Protein AF-A0A957Z566-F1 (afdb_monomer_lite)

Radius of gyration: 28.31 Å; chains: 1; bounding box: 64×61×70 Å

Structure (mmCIF, N/CA/C/O backbone):
data_AF-A0A957Z566-F1
#
_entry.id   AF-A0A957Z566-F1
#
loop_
_atom_site.group_PDB
_atom_site.id
_atom_site.type_symbol
_atom_site.label_atom_id
_atom_site.label_alt_id
_atom_site.label_comp_id
_atom_site.label_asym_id
_atom_site.label_entity_id
_atom_site.label_seq_id
_atom_site.pdbx_PDB_ins_code
_atom_site.Cartn_x
_atom_site.Cartn_y
_atom_site.Cartn_z
_atom_site.occupancy
_atom_site.B_iso_or_equiv
_atom_site.auth_seq_id
_atom_site.auth_comp_id
_atom_site.auth_asym_id
_atom_site.auth_atom_id
_atom_site.pdbx_PDB_model_num
ATOM 1 N N . LEU A 1 1 ? -6.609 16.750 16.896 1.00 69.56 1 LEU A N 1
ATOM 2 C CA . LEU A 1 1 ? -6.377 17.478 15.626 1.00 69.56 1 LEU A CA 1
ATOM 3 C C . LEU A 1 1 ? -5.341 18.598 15.780 1.00 69.56 1 LEU A C 1
ATOM 5 O O . LEU A 1 1 ? -4.351 18.550 15.069 1.00 69.56 1 LEU A O 1
ATOM 9 N N . ARG A 1 2 ? -5.501 19.526 16.743 1.00 73.94 2 ARG A N 1
ATOM 10 C CA . ARG A 1 2 ? -4.533 20.606 17.059 1.00 73.94 2 ARG A CA 1
ATOM 11 C C . ARG A 1 2 ? -3.075 20.128 17.141 1.00 73.94 2 ARG A C 1
ATOM 13 O O . ARG A 1 2 ? -2.265 20.519 16.316 1.00 73.94 2 ARG A O 1
ATOM 20 N N . ALA A 1 3 ? -2.801 19.163 18.021 1.00 75.12 3 ALA A N 1
ATOM 21 C CA . ALA A 1 3 ? -1.458 18.606 18.221 1.00 75.12 3 ALA A CA 1
ATOM 22 C C . ALA A 1 3 ? -0.827 17.985 16.958 1.00 75.12 3 ALA A C 1
ATOM 24 O O . ALA A 1 3 ? 0.389 18.000 16.803 1.00 75.12 3 ALA A O 1
ATOM 25 N N . ILE A 1 4 ? -1.644 17.452 16.041 1.00 80.69 4 ILE A N 1
ATOM 26 C CA . ILE A 1 4 ? -1.151 16.869 14.785 1.00 80.69 4 ILE A CA 1
ATOM 27 C C . ILE A 1 4 ? -0.684 17.991 13.856 1.00 80.69 4 ILE A C 1
ATOM 29 O O . ILE A 1 4 ? 0.434 17.939 13.355 1.00 80.69 4 ILE A O 1
ATOM 33 N N . ILE A 1 5 ? -1.505 19.029 13.677 1.00 83.50 5 ILE A N 1
ATOM 34 C CA . ILE A 1 5 ? -1.156 20.196 12.853 1.00 83.50 5 ILE A CA 1
ATOM 35 C C . ILE A 1 5 ? 0.090 20.889 13.419 1.00 83.50 5 ILE A C 1
ATOM 37 O O . ILE A 1 5 ? 1.006 21.197 12.664 1.00 83.50 5 ILE A O 1
ATOM 41 N N . ASP A 1 6 ? 0.178 21.035 14.744 1.00 82.31 6 ASP A N 1
ATOM 42 C CA . ASP A 1 6 ? 1.337 21.641 15.407 1.00 82.31 6 ASP A CA 1
ATOM 43 C C . ASP A 1 6 ? 2.624 20.832 15.166 1.00 82.31 6 ASP A C 1
ATOM 45 O O . ASP A 1 6 ? 3.660 21.403 14.825 1.00 82.31 6 ASP A O 1
ATOM 49 N N . SER A 1 7 ? 2.564 19.498 15.264 1.00 79.00 7 SER A N 1
ATOM 50 C CA . SER A 1 7 ? 3.726 18.638 14.987 1.00 79.00 7 SER A CA 1
ATOM 51 C C . SER A 1 7 ? 4.210 18.737 13.534 1.00 79.00 7 SER A C 1
ATOM 53 O O . SER A 1 7 ? 5.415 18.719 13.275 1.00 79.00 7 SER A O 1
ATOM 55 N N . LEU A 1 8 ? 3.286 18.910 12.585 1.00 86.19 8 LEU A N 1
ATOM 56 C CA . LEU A 1 8 ? 3.610 19.067 11.170 1.00 86.19 8 LEU A CA 1
ATOM 57 C C . LEU A 1 8 ? 4.159 20.467 10.855 1.00 86.19 8 LEU A C 1
ATOM 59 O O . LEU A 1 8 ? 5.087 20.587 10.059 1.00 86.19 8 LEU A O 1
ATOM 63 N N . ASP A 1 9 ? 3.641 21.516 11.500 1.00 86.62 9 ASP A N 1
ATOM 64 C CA . ASP A 1 9 ? 4.186 22.877 11.403 1.00 86.62 9 ASP A CA 1
ATOM 65 C C . ASP A 1 9 ? 5.630 22.934 11.928 1.00 86.62 9 ASP A C 1
ATOM 67 O O . ASP A 1 9 ? 6.483 23.590 11.325 1.00 86.62 9 ASP A O 1
ATOM 71 N N . ILE A 1 10 ? 5.928 22.224 13.023 1.00 86.88 10 ILE A N 1
ATOM 72 C CA . ILE A 1 10 ? 7.292 22.093 13.555 1.00 86.88 10 ILE A CA 1
ATOM 73 C C . ILE A 1 10 ? 8.193 21.412 12.522 1.00 86.88 10 ILE A C 1
ATOM 75 O O . ILE A 1 10 ? 9.223 21.974 12.152 1.00 86.88 10 ILE A O 1
ATOM 79 N N . ALA A 1 11 ? 7.780 20.261 11.983 1.00 83.94 11 ALA A N 1
ATOM 80 C CA . ALA A 1 11 ? 8.544 19.548 10.959 1.00 83.94 11 ALA A CA 1
ATOM 81 C C . ALA A 1 11 ? 8.806 20.412 9.709 1.00 83.94 11 ALA A C 1
ATOM 83 O O . ALA A 1 11 ? 9.924 20.436 9.192 1.00 83.94 11 ALA A O 1
ATOM 84 N N . ALA A 1 12 ? 7.815 21.189 9.260 1.00 86.25 12 ALA A N 1
ATOM 85 C CA . ALA A 1 12 ? 7.965 22.109 8.134 1.00 86.25 12 ALA A CA 1
ATOM 86 C C . ALA A 1 12 ? 8.970 23.239 8.420 1.00 86.25 12 ALA A C 1
ATOM 88 O O . ALA A 1 12 ? 9.681 23.675 7.516 1.00 86.25 12 ALA A O 1
ATOM 89 N N . ARG A 1 13 ? 9.094 23.695 9.674 1.00 85.50 13 ARG A N 1
ATOM 90 C CA . ARG A 1 13 ? 10.087 24.712 10.069 1.00 85.50 13 ARG A CA 1
ATOM 91 C C . ARG A 1 13 ? 11.527 24.193 10.091 1.00 85.50 13 ARG A C 1
ATOM 93 O O . ARG A 1 13 ? 12.442 25.015 10.039 1.00 85.50 13 ARG A O 1
ATOM 100 N N . HIS A 1 14 ? 11.728 22.877 10.118 1.00 87.06 14 HIS A N 1
ATOM 101 C CA . HIS A 1 14 ? 13.043 22.257 9.929 1.00 87.06 14 HIS A CA 1
ATOM 102 C C . HIS A 1 14 ? 13.439 22.125 8.450 1.00 87.06 14 HIS A C 1
ATOM 104 O O . HIS A 1 14 ? 14.591 21.814 8.157 1.00 87.06 14 HIS A O 1
ATOM 110 N N . GLN A 1 15 ? 12.522 22.388 7.512 1.00 84.12 15 GLN A N 1
ATOM 111 C CA . GLN A 1 15 ? 12.845 22.446 6.088 1.00 84.12 15 GLN A CA 1
ATOM 112 C C . GLN A 1 15 ? 13.446 23.812 5.708 1.00 84.12 15 GLN A C 1
ATOM 114 O O . GLN A 1 15 ? 13.155 24.825 6.369 1.00 84.12 15 GLN A O 1
ATOM 119 N N . PRO A 1 16 ? 14.258 23.869 4.633 1.00 81.44 16 PRO A N 1
ATOM 120 C CA . PRO A 1 16 ? 14.778 25.122 4.097 1.00 81.44 16 PRO A CA 1
ATOM 121 C C . PRO A 1 16 ? 13.664 26.147 3.852 1.00 81.44 16 PRO A C 1
ATOM 123 O O . PRO A 1 16 ? 12.545 25.794 3.472 1.00 81.44 16 PRO A O 1
ATOM 126 N N . SER A 1 17 ? 13.964 27.428 4.078 1.00 82.00 17 SER A N 1
ATOM 127 C CA . SER A 1 17 ? 13.041 28.510 3.735 1.00 82.00 17 SER A CA 1
ATOM 128 C C . SER A 1 17 ? 12.769 28.528 2.230 1.00 82.00 17 SER A C 1
ATOM 130 O O . SER A 1 17 ? 13.660 28.291 1.414 1.00 82.00 17 SER A O 1
ATOM 132 N N . GLY A 1 18 ? 11.518 28.793 1.856 1.00 84.12 18 GLY A N 1
ATOM 133 C CA . GLY A 1 18 ? 11.096 28.804 0.461 1.00 84.12 18 GLY A CA 1
ATOM 134 C C . GLY A 1 18 ? 9.590 28.640 0.298 1.00 84.12 18 GLY A C 1
ATOM 135 O O . GLY A 1 18 ? 8.866 28.352 1.252 1.00 84.12 18 GLY A O 1
ATOM 136 N N . CYS A 1 19 ? 9.131 28.766 -0.949 1.00 83.31 19 CYS A N 1
ATOM 137 C CA . CYS A 1 19 ? 7.711 28.787 -1.307 1.00 83.31 19 CYS A CA 1
ATOM 138 C C . CYS A 1 19 ? 6.920 27.573 -0.800 1.00 83.31 19 CYS A C 1
ATOM 140 O O . CYS A 1 19 ? 5.741 27.700 -0.482 1.00 83.31 19 CYS A O 1
ATOM 142 N N . TRP A 1 20 ? 7.566 26.411 -0.686 1.00 86.31 20 TRP A N 1
ATOM 143 C CA . TRP A 1 20 ? 6.949 25.213 -0.129 1.00 86.31 20 TRP A CA 1
ATOM 144 C C . TRP A 1 20 ? 6.664 25.355 1.371 1.00 86.31 20 TRP A C 1
ATOM 146 O O . TRP A 1 20 ? 5.536 25.124 1.800 1.00 86.31 20 TRP A O 1
ATOM 156 N N . ARG A 1 21 ? 7.657 25.783 2.164 1.00 87.62 21 ARG A N 1
ATOM 157 C CA . ARG A 1 21 ? 7.518 25.956 3.618 1.00 87.62 21 ARG A CA 1
ATOM 158 C C . ARG A 1 21 ? 6.507 27.053 3.936 1.00 87.62 21 ARG A C 1
ATOM 160 O O . ARG A 1 21 ? 5.658 26.870 4.804 1.00 87.62 21 ARG A O 1
ATOM 167 N N . ASP A 1 22 ? 6.573 28.161 3.208 1.00 82.69 22 ASP A N 1
ATOM 168 C CA . ASP A 1 22 ? 5.669 29.294 3.408 1.00 82.69 22 ASP A CA 1
ATOM 169 C C . ASP A 1 22 ? 4.234 28.940 2.987 1.00 82.69 22 ASP A C 1
ATOM 171 O O . ASP A 1 22 ? 3.281 29.245 3.703 1.00 82.69 22 ASP A O 1
ATOM 175 N N . GLY A 1 23 ? 4.076 28.217 1.871 1.00 84.25 23 GLY A N 1
ATOM 176 C CA . GLY A 1 23 ? 2.784 27.713 1.407 1.00 84.25 23 GLY A CA 1
ATOM 177 C C . GLY A 1 23 ? 2.167 26.681 2.353 1.00 84.25 23 GLY A C 1
ATOM 178 O O . GLY A 1 23 ? 0.969 26.742 2.624 1.00 84.25 23 GLY A O 1
ATOM 179 N N . TRP A 1 24 ? 2.981 25.777 2.909 1.00 88.50 24 TRP A N 1
ATOM 180 C CA . TRP A 1 24 ? 2.547 24.812 3.921 1.00 88.50 24 TRP A CA 1
ATOM 181 C C . TRP A 1 24 ? 2.024 25.514 5.178 1.00 88.50 24 TRP A C 1
ATOM 183 O O . TRP A 1 24 ? 0.896 25.260 5.592 1.00 88.50 24 TRP A O 1
ATOM 193 N N . LEU A 1 25 ? 2.804 26.444 5.742 1.00 89.38 25 LEU A N 1
ATOM 194 C CA . LEU A 1 25 ? 2.423 27.183 6.952 1.00 89.38 25 LEU A CA 1
ATOM 195 C C . LEU A 1 25 ? 1.184 28.067 6.732 1.00 89.38 25 LEU A C 1
ATOM 197 O O . LEU A 1 25 ? 0.361 28.220 7.634 1.00 89.38 25 LEU A O 1
ATOM 201 N N . ALA A 1 26 ? 1.012 28.633 5.534 1.00 86.75 26 ALA A N 1
ATOM 202 C CA . ALA A 1 26 ? -0.195 29.377 5.181 1.00 86.75 26 ALA A CA 1
ATOM 203 C C . ALA A 1 26 ? -1.429 28.461 5.093 1.00 86.75 26 ALA A C 1
ATOM 205 O O . ALA A 1 26 ? -2.500 28.810 5.597 1.00 86.75 26 ALA A O 1
ATOM 206 N N . ALA A 1 27 ? -1.279 27.276 4.497 1.00 85.25 27 ALA A N 1
ATOM 207 C CA . ALA A 1 27 ? -2.356 26.300 4.373 1.00 85.25 27 ALA A CA 1
ATOM 208 C C . ALA A 1 27 ? -2.790 25.746 5.738 1.00 85.25 27 ALA A C 1
ATOM 210 O O . ALA A 1 27 ? -3.987 25.686 6.022 1.00 85.25 27 ALA A O 1
ATOM 211 N N . THR A 1 28 ? -1.847 25.390 6.614 1.00 86.88 28 THR A N 1
ATOM 212 C CA . THR A 1 28 ? -2.172 24.894 7.960 1.00 86.88 28 THR A CA 1
ATOM 213 C C . THR A 1 28 ? -2.802 25.976 8.830 1.00 86.88 28 THR A C 1
ATOM 215 O O . THR A 1 28 ? -3.721 25.678 9.595 1.00 86.88 28 THR A O 1
ATOM 218 N N . ASN A 1 29 ? -2.404 27.242 8.659 1.00 82.06 29 ASN A N 1
ATOM 219 C CA . ASN A 1 29 ? -3.064 28.369 9.312 1.00 82.06 29 ASN A CA 1
ATOM 220 C C . ASN A 1 29 ? -4.521 28.538 8.843 1.00 82.06 29 ASN A C 1
ATOM 222 O O . ASN A 1 29 ? -5.420 28.651 9.673 1.00 82.06 29 ASN A O 1
ATOM 226 N N . ALA A 1 30 ? -4.782 28.455 7.534 1.00 81.56 30 ALA A N 1
ATOM 227 C CA . ALA A 1 30 ? -6.142 28.509 6.990 1.00 81.56 30 ALA A CA 1
ATOM 228 C C . ALA A 1 30 ? -7.019 27.347 7.491 1.00 81.56 30 ALA A C 1
ATOM 230 O O . ALA A 1 30 ? -8.181 27.553 7.847 1.00 81.56 30 ALA A O 1
ATOM 231 N N . VAL A 1 31 ? -6.457 26.135 7.583 1.00 80.75 31 VAL A N 1
ATOM 232 C CA . VAL A 1 31 ? -7.143 24.976 8.174 1.00 80.75 31 VAL A CA 1
ATOM 233 C C . VAL A 1 31 ? -7.472 25.240 9.639 1.00 80.75 31 VAL A C 1
ATOM 235 O O . VAL A 1 31 ? -8.601 24.987 10.043 1.00 80.75 31 VAL A O 1
ATOM 238 N N . ARG A 1 32 ? -6.527 25.786 10.417 1.00 78.62 32 ARG A N 1
ATOM 239 C CA . ARG A 1 32 ? -6.702 26.117 11.840 1.00 78.62 32 ARG A CA 1
ATOM 240 C C . ARG A 1 32 ? -7.827 27.143 12.053 1.00 78.62 32 ARG A C 1
ATOM 242 O O . ARG A 1 32 ? -8.655 26.950 12.943 1.00 78.62 32 ARG A O 1
ATOM 249 N N . THR A 1 33 ? -7.919 28.153 11.185 1.00 75.38 33 THR A N 1
ATOM 250 C CA . THR A 1 33 ? -9.032 29.117 11.156 1.00 75.38 33 THR A CA 1
ATOM 251 C C . THR A 1 33 ? -10.365 28.450 10.815 1.00 75.38 33 THR A C 1
ATOM 253 O O . THR A 1 33 ? -11.355 28.681 11.504 1.00 75.38 33 THR A O 1
ATOM 256 N N . ALA A 1 34 ? -10.402 27.592 9.791 1.00 72.12 34 ALA A N 1
ATOM 257 C CA . ALA A 1 34 ? -11.633 26.941 9.336 1.00 72.12 34 ALA A CA 1
ATOM 258 C C . ALA A 1 34 ? -12.273 26.031 10.400 1.00 72.12 34 ALA A C 1
ATOM 260 O O . ALA A 1 34 ? -13.487 25.846 10.409 1.00 72.12 34 ALA A O 1
ATOM 261 N N . ILE A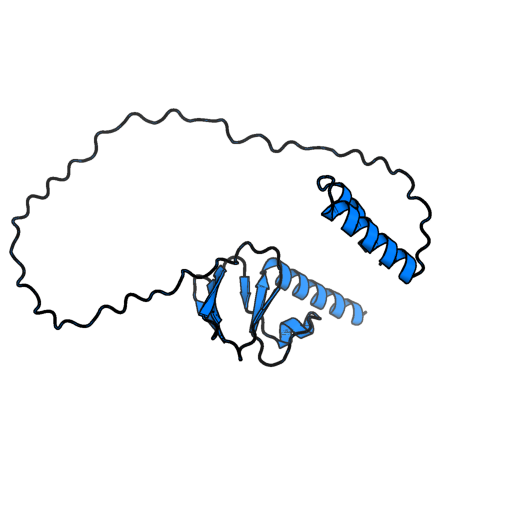 1 35 ? -11.464 25.480 11.305 1.00 74.50 35 ILE A N 1
ATOM 262 C CA . ILE A 1 35 ? -11.909 24.585 12.384 1.00 74.50 35 ILE A CA 1
ATOM 263 C C . ILE A 1 35 ? -12.014 25.276 13.753 1.00 74.50 35 ILE A C 1
ATOM 265 O O . ILE A 1 35 ? -12.209 24.595 14.758 1.00 74.50 35 ILE A O 1
ATOM 269 N N . GLY A 1 36 ? -11.875 26.607 13.807 1.00 66.50 36 GLY A N 1
ATOM 270 C CA . GLY A 1 36 ? -12.071 27.398 15.025 1.00 66.50 36 GLY A CA 1
ATOM 271 C C . GLY A 1 36 ? -11.043 27.144 16.133 1.00 66.50 36 GLY A C 1
ATOM 272 O O . GLY A 1 36 ? -11.358 27.317 17.307 1.00 66.50 36 GLY A O 1
ATOM 273 N N . ILE A 1 37 ? -9.826 26.705 15.792 1.00 67.44 37 ILE A N 1
ATOM 274 C CA . ILE A 1 37 ? -8.738 26.609 16.771 1.00 67.44 37 ILE A CA 1
ATOM 275 C C . ILE A 1 37 ? -8.110 27.997 16.901 1.00 67.44 37 ILE A C 1
ATOM 277 O O . ILE A 1 37 ? -7.413 28.450 15.994 1.00 67.44 37 ILE A O 1
ATOM 281 N N . ASP A 1 38 ? -8.349 28.658 18.030 1.00 55.25 38 ASP A N 1
ATOM 282 C CA . ASP A 1 38 ? -7.746 29.959 18.312 1.00 55.25 38 ASP A CA 1
ATOM 283 C C . ASP A 1 38 ? -6.228 29.822 18.528 1.00 55.25 38 ASP A C 1
ATOM 285 O O . ASP A 1 38 ? -5.752 28.907 19.220 1.00 55.25 38 ASP A O 1
ATOM 289 N N . VAL A 1 39 ? -5.457 30.701 17.883 1.00 53.12 39 VAL A N 1
ATOM 290 C CA . VAL A 1 39 ? -3.987 30.705 17.922 1.00 53.12 39 VAL A CA 1
ATOM 291 C C . VAL A 1 39 ? -3.549 31.461 19.171 1.00 53.12 39 VAL A C 1
ATOM 293 O O . VAL A 1 39 ? -3.027 32.571 19.104 1.00 53.12 39 VAL A O 1
ATOM 296 N N . GLU A 1 40 ? -3.751 30.855 20.337 1.00 45.28 40 GLU A N 1
ATOM 297 C CA . GLU A 1 40 ? -2.998 31.273 21.517 1.00 45.28 40 GLU A CA 1
ATOM 298 C C . GLU A 1 40 ? -1.532 30.884 21.306 1.00 45.28 40 GLU A C 1
ATOM 300 O O . GLU A 1 40 ? -1.210 29.732 20.997 1.00 45.28 40 GLU A O 1
ATOM 305 N N . GLN A 1 41 ? -0.668 31.897 21.374 1.00 39.84 41 GLN A N 1
ATOM 306 C CA . GLN A 1 41 ? 0.759 31.819 21.075 1.00 39.84 41 GLN A CA 1
ATOM 307 C C . GLN A 1 41 ? 1.408 30.648 21.827 1.00 39.84 41 GLN A C 1
ATOM 309 O O . GLN A 1 41 ? 1.229 30.545 23.041 1.00 39.84 41 GLN A O 1
ATOM 314 N N . PRO A 1 42 ? 2.173 29.770 21.152 1.00 42.53 42 PRO A N 1
ATOM 315 C CA . PRO A 1 42 ? 2.864 28.704 21.852 1.00 42.53 42 PRO A CA 1
ATOM 316 C C . PRO A 1 42 ? 3.968 29.301 22.730 1.00 42.53 42 PRO A C 1
ATOM 318 O O . PRO A 1 42 ? 4.884 29.965 22.240 1.00 42.53 42 PRO A O 1
ATOM 321 N N . GLU A 1 43 ? 3.852 29.040 24.031 1.00 38.56 43 GLU A N 1
ATOM 322 C CA . GLU A 1 43 ? 4.918 29.152 25.020 1.00 38.56 43 GLU A CA 1
ATOM 323 C C . GLU A 1 43 ? 6.206 28.550 24.442 1.00 38.56 43 GLU A C 1
ATOM 325 O O . GLU A 1 43 ? 6.220 27.423 23.937 1.00 38.56 43 GLU A O 1
ATOM 330 N N . ILE A 1 44 ? 7.281 29.340 24.447 1.00 41.75 44 ILE A N 1
ATOM 331 C CA . ILE A 1 44 ? 8.578 28.946 23.899 1.00 41.75 44 ILE A CA 1
ATOM 332 C C . ILE A 1 44 ? 9.167 27.890 24.838 1.00 41.75 44 ILE A C 1
ATOM 334 O O . ILE A 1 44 ? 9.866 28.206 25.797 1.00 41.75 44 ILE A O 1
ATOM 338 N N . VAL A 1 45 ? 8.867 26.620 24.573 1.00 39.34 45 VAL A N 1
ATOM 339 C CA . VAL A 1 45 ? 9.529 25.499 25.237 1.00 39.34 45 VAL A CA 1
ATOM 340 C C . VAL A 1 45 ? 10.891 25.317 24.577 1.00 39.34 45 VAL A C 1
ATOM 342 O O . VAL A 1 45 ? 11.006 24.795 23.468 1.00 39.34 45 VAL A O 1
ATOM 345 N N . THR A 1 46 ? 11.935 25.779 25.257 1.00 37.34 46 THR A N 1
ATOM 346 C CA . THR A 1 46 ? 13.328 25.568 24.858 1.00 37.34 46 THR A CA 1
ATOM 347 C C . THR A 1 46 ? 13.677 24.089 25.033 1.00 37.34 46 THR A C 1
ATOM 349 O O . THR A 1 46 ? 14.048 23.649 26.120 1.00 37.34 46 THR A O 1
ATOM 352 N N . VAL A 1 47 ? 13.532 23.295 23.973 1.00 44.06 47 VAL A N 1
ATOM 353 C CA . VAL A 1 47 ? 13.972 21.895 23.962 1.00 44.06 47 VAL A CA 1
ATOM 354 C C . VAL A 1 47 ? 15.488 21.870 23.768 1.00 44.06 47 VAL A C 1
ATOM 356 O O . VAL A 1 47 ? 15.995 22.275 22.726 1.00 44.06 47 VAL A O 1
ATOM 359 N N . HIS A 1 48 ? 16.218 21.418 24.789 1.00 33.25 48 HIS A N 1
ATOM 360 C CA . HIS A 1 48 ? 17.637 21.082 24.672 1.00 33.25 48 HIS A CA 1
ATOM 361 C C . HIS A 1 48 ? 17.764 19.814 23.818 1.00 33.25 48 HIS A C 1
ATOM 363 O O . HIS A 1 48 ? 17.423 18.719 24.264 1.00 33.25 48 HIS A O 1
ATOM 369 N N . GLU A 1 49 ? 18.221 19.963 22.579 1.00 34.84 49 GLU A N 1
ATOM 370 C CA . GLU A 1 49 ? 18.517 18.846 21.688 1.00 34.84 49 GLU A CA 1
ATOM 371 C C . GLU A 1 49 ? 19.899 18.277 22.039 1.00 34.84 49 GLU A C 1
ATOM 373 O O . GLU A 1 49 ? 20.922 18.942 21.879 1.00 34.84 49 GLU A O 1
ATOM 378 N N . ILE A 1 50 ? 19.941 17.042 22.547 1.00 43.00 50 ILE A N 1
ATOM 379 C CA . ILE A 1 50 ? 21.189 16.282 22.660 1.00 43.00 50 ILE A CA 1
ATOM 380 C C . ILE A 1 50 ? 21.477 15.707 21.273 1.00 43.00 50 ILE A C 1
ATOM 382 O O . ILE A 1 50 ? 20.907 14.696 20.866 1.00 43.00 50 ILE A O 1
ATOM 386 N N . THR A 1 51 ? 22.347 16.383 20.527 1.00 40.47 51 THR A N 1
ATOM 387 C CA . THR A 1 51 ? 22.839 15.928 19.226 1.00 40.47 51 THR A CA 1
ATOM 388 C C . THR A 1 51 ? 23.918 14.865 19.448 1.00 40.47 51 THR A C 1
ATOM 390 O O . THR A 1 51 ? 25.108 15.168 19.513 1.00 40.47 51 THR A O 1
ATOM 393 N N . GLU A 1 52 ? 23.530 13.597 19.594 1.00 38.12 52 GLU A N 1
ATOM 394 C CA . GLU A 1 52 ? 24.506 12.505 19.518 1.00 38.12 52 GLU A CA 1
ATOM 395 C C . GLU A 1 52 ? 24.946 12.317 18.058 1.00 38.12 52 GLU A C 1
ATOM 397 O O . GLU A 1 52 ? 24.260 11.736 17.215 1.00 38.12 52 GLU A O 1
ATOM 402 N N . TYR A 1 53 ? 26.126 12.865 17.765 1.00 36.88 53 TYR A N 1
ATOM 403 C CA . TYR A 1 53 ? 26.900 12.663 16.547 1.00 36.88 53 TYR A CA 1
ATOM 404 C C . TYR A 1 53 ? 27.138 11.164 16.300 1.00 36.88 53 TYR A C 1
ATOM 406 O O . TYR A 1 53 ? 28.021 10.557 16.900 1.00 36.88 53 TYR A O 1
ATOM 414 N N . ARG A 1 54 ? 26.435 10.558 15.336 1.00 41.22 54 ARG A N 1
ATOM 415 C CA . ARG A 1 54 ? 26.867 9.291 14.716 1.00 41.22 54 ARG A CA 1
ATOM 416 C C . ARG A 1 54 ? 27.696 9.579 13.466 1.00 41.22 54 ARG A C 1
ATOM 418 O O . ARG A 1 54 ? 27.330 9.199 12.359 1.00 41.22 54 ARG A O 1
ATOM 425 N N . HIS A 1 55 ? 28.809 10.276 13.664 1.00 37.75 55 HIS A N 1
ATOM 426 C CA . HIS A 1 55 ? 29.781 10.624 12.626 1.00 37.75 55 HIS A CA 1
ATOM 427 C C . HIS A 1 55 ? 31.084 9.838 12.800 1.00 37.75 55 HIS A C 1
ATOM 429 O O . HIS A 1 55 ? 32.162 10.378 12.632 1.00 37.75 55 HIS A O 1
ATOM 435 N N . GLU A 1 56 ? 31.015 8.551 13.145 1.00 39.47 56 GLU A N 1
ATOM 436 C CA . GLU A 1 56 ? 32.228 7.745 13.319 1.00 39.47 56 GLU A CA 1
ATOM 437 C C . GLU A 1 56 ? 32.025 6.304 12.842 1.00 39.47 56 GLU A C 1
ATOM 439 O O . GLU A 1 56 ? 31.793 5.401 13.642 1.00 39.47 56 GLU A O 1
ATOM 444 N N . ARG A 1 57 ? 32.115 6.075 11.520 1.00 42.25 57 ARG A N 1
ATOM 445 C CA . ARG A 1 57 ? 32.745 4.856 10.963 1.00 42.25 57 ARG A CA 1
ATOM 446 C C . ARG A 1 57 ? 33.021 4.937 9.452 1.00 42.25 57 ARG A C 1
ATOM 448 O O . ARG A 1 57 ? 32.761 3.984 8.723 1.00 42.25 57 ARG A O 1
ATOM 455 N N . ILE A 1 58 ? 33.565 6.047 8.961 1.00 42.12 58 ILE A N 1
ATOM 456 C CA . ILE A 1 58 ? 34.134 6.108 7.603 1.00 42.12 58 ILE A CA 1
ATOM 457 C C . ILE A 1 58 ? 35.542 6.686 7.699 1.00 42.12 58 ILE A C 1
ATOM 459 O O . ILE A 1 58 ? 35.821 7.707 7.107 1.00 42.12 58 ILE A O 1
ATOM 463 N N . GLU A 1 59 ? 36.428 6.080 8.493 1.00 43.84 59 GLU A N 1
ATOM 464 C CA . GLU A 1 59 ? 37.858 6.431 8.471 1.00 43.84 59 GLU A CA 1
ATOM 465 C C . GLU A 1 59 ? 38.717 5.372 9.183 1.00 43.84 59 GLU A C 1
ATOM 467 O O . GLU A 1 59 ? 39.470 5.635 10.107 1.00 43.84 59 GLU A O 1
ATOM 472 N N . GLN A 1 60 ? 38.628 4.119 8.733 1.00 35.66 60 GLN A N 1
ATOM 473 C CA . GLN A 1 60 ? 39.780 3.216 8.817 1.00 35.66 60 GLN A CA 1
ATOM 474 C C . GLN A 1 60 ? 39.957 2.534 7.466 1.00 35.66 60 GLN A C 1
ATOM 476 O O . GLN A 1 60 ? 39.506 1.415 7.221 1.00 35.66 60 GLN A O 1
ATOM 481 N N . ARG A 1 61 ? 40.639 3.254 6.567 1.00 45.53 61 ARG A N 1
ATOM 482 C CA . ARG A 1 61 ? 41.398 2.645 5.474 1.00 45.53 61 ARG A CA 1
ATOM 483 C C . ARG A 1 61 ? 42.307 1.578 6.085 1.00 45.53 61 ARG A C 1
ATOM 485 O O . ARG A 1 61 ? 43.311 1.907 6.709 1.00 45.53 61 ARG A O 1
ATOM 492 N N . ARG A 1 62 ? 42.005 0.301 5.849 1.00 39.56 62 ARG A N 1
ATOM 493 C CA . ARG A 1 62 ? 43.093 -0.672 5.722 1.00 39.56 62 ARG A CA 1
ATOM 494 C C . ARG A 1 62 ? 43.944 -0.236 4.523 1.00 39.56 62 ARG A C 1
ATOM 496 O O . ARG A 1 62 ? 43.361 0.129 3.498 1.00 39.56 62 ARG A O 1
ATOM 503 N N . PRO A 1 63 ? 45.282 -0.265 4.602 1.00 43.34 63 PRO A N 1
ATOM 504 C CA . PRO A 1 63 ? 46.084 -0.234 3.390 1.00 43.34 63 PRO A CA 1
ATOM 505 C C . PRO A 1 63 ? 45.668 -1.417 2.506 1.00 43.34 63 PRO A C 1
ATOM 507 O O . PRO A 1 63 ? 45.349 -2.498 3.010 1.00 43.34 63 PRO A O 1
ATOM 510 N N . ALA A 1 64 ? 45.620 -1.187 1.194 1.00 46.78 64 ALA A N 1
ATOM 511 C CA . ALA A 1 64 ? 45.378 -2.245 0.225 1.00 46.78 64 ALA A CA 1
ATOM 512 C C . ALA A 1 64 ? 46.404 -3.375 0.449 1.00 46.78 64 ALA A C 1
ATOM 514 O O . ALA A 1 64 ? 47.596 -3.075 0.569 1.00 46.78 64 ALA A O 1
ATOM 515 N N . PRO A 1 65 ? 45.984 -4.650 0.543 1.00 52.62 65 PRO A N 1
ATOM 516 C CA . PRO A 1 65 ? 46.938 -5.748 0.573 1.00 52.62 65 PRO A CA 1
ATOM 517 C C . PRO A 1 65 ? 47.753 -5.753 -0.737 1.00 52.62 65 PRO A C 1
ATOM 519 O O . PRO A 1 65 ? 47.206 -5.409 -1.791 1.00 52.62 65 PRO A O 1
ATOM 522 N N . PRO A 1 66 ? 49.058 -6.078 -0.689 1.00 51.22 66 PRO A N 1
ATOM 523 C CA . PRO A 1 66 ? 49.915 -6.100 -1.869 1.00 51.22 66 PRO A CA 1
ATOM 524 C C . PRO A 1 66 ? 49.350 -7.043 -2.936 1.00 51.22 66 PRO A C 1
ATOM 526 O O . PRO A 1 66 ? 48.842 -8.116 -2.622 1.00 51.22 66 PRO A O 1
ATOM 529 N N . ALA A 1 67 ? 49.430 -6.611 -4.196 1.00 53.28 67 ALA A N 1
ATOM 530 C CA . ALA A 1 67 ? 48.952 -7.356 -5.351 1.00 53.28 67 ALA A CA 1
ATOM 531 C C . ALA A 1 67 ? 49.625 -8.736 -5.429 1.00 53.28 67 ALA A C 1
ATOM 533 O O . ALA A 1 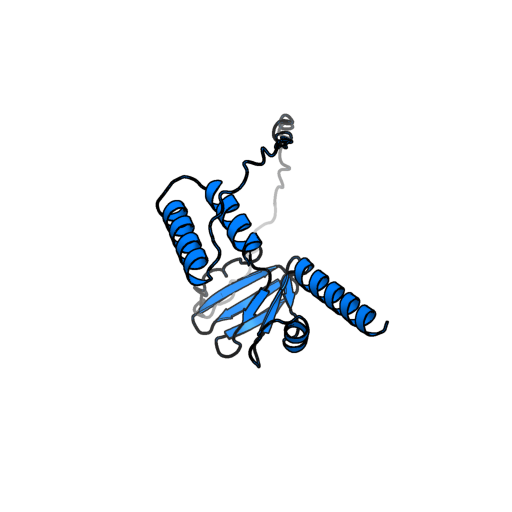67 ? 50.791 -8.853 -5.808 1.00 53.28 67 ALA A O 1
ATOM 534 N N . GLU A 1 68 ? 48.881 -9.783 -5.086 1.00 53.00 68 GLU A N 1
ATOM 535 C CA . GLU A 1 68 ? 49.269 -11.155 -5.389 1.00 53.00 68 GLU A CA 1
ATOM 536 C C . GLU A 1 68 ? 49.079 -11.407 -6.898 1.00 53.00 68 GLU A C 1
ATOM 538 O O . GLU A 1 68 ? 48.073 -10.979 -7.477 1.00 53.00 68 GLU A O 1
ATOM 543 N N . PRO A 1 69 ? 50.035 -12.059 -7.585 1.00 53.47 69 PRO A N 1
ATOM 544 C CA . PRO A 1 69 ? 49.922 -12.317 -9.014 1.00 53.47 69 PRO A CA 1
ATOM 545 C C . PRO A 1 69 ? 48.762 -13.279 -9.288 1.00 53.47 69 PRO A C 1
ATOM 547 O O . PRO A 1 69 ? 48.697 -14.370 -8.724 1.00 53.47 69 PRO A O 1
ATOM 550 N N . ALA A 1 70 ? 47.869 -12.882 -10.196 1.00 51.00 70 ALA A N 1
ATOM 551 C CA . ALA A 1 70 ? 46.749 -13.702 -10.639 1.00 51.00 70 ALA A CA 1
ATOM 552 C C . ALA A 1 70 ? 47.218 -15.112 -11.064 1.00 51.00 70 ALA A C 1
ATOM 554 O O . ALA A 1 70 ? 48.202 -15.227 -11.811 1.00 51.00 70 ALA A O 1
ATOM 555 N N . PRO A 1 71 ? 46.527 -16.194 -10.653 1.00 50.69 71 PRO A N 1
ATOM 556 C CA . PRO A 1 71 ? 46.755 -17.507 -11.229 1.00 50.69 71 PRO A CA 1
ATOM 557 C C . PRO A 1 71 ? 46.430 -17.450 -12.725 1.00 50.69 71 PRO A C 1
ATOM 559 O O . PRO A 1 71 ? 45.291 -17.316 -13.165 1.00 50.69 71 PRO A O 1
ATOM 562 N N . ARG A 1 72 ? 47.495 -17.518 -13.515 1.00 52.16 72 ARG A N 1
ATOM 563 C CA . ARG A 1 72 ? 47.505 -17.695 -14.966 1.00 52.16 72 ARG A CA 1
ATOM 564 C C . ARG A 1 72 ? 47.000 -19.099 -15.286 1.00 52.16 72 ARG A C 1
ATOM 566 O O . ARG A 1 72 ? 47.778 -20.047 -15.337 1.00 52.16 72 ARG A O 1
ATOM 573 N N . PHE A 1 73 ? 45.693 -19.234 -15.478 1.00 45.38 73 PHE A N 1
ATOM 574 C CA . PHE A 1 73 ? 45.118 -20.443 -16.055 1.00 45.38 73 PHE A CA 1
ATOM 575 C C . PHE A 1 73 ? 45.470 -20.488 -17.545 1.00 45.38 73 PHE A C 1
ATOM 577 O O . PHE A 1 73 ? 45.018 -19.663 -18.335 1.00 45.38 73 PHE A O 1
ATOM 584 N N . ILE A 1 74 ? 46.313 -21.445 -17.926 1.00 50.69 74 ILE A N 1
ATOM 585 C CA . ILE A 1 74 ? 46.587 -21.771 -19.324 1.00 50.69 74 ILE A CA 1
ATOM 586 C C . ILE A 1 74 ? 45.487 -22.736 -19.770 1.00 50.69 74 ILE A C 1
ATOM 588 O O . ILE A 1 74 ? 45.517 -23.913 -19.419 1.00 50.69 74 ILE A O 1
ATOM 592 N N . ILE A 1 75 ? 44.515 -22.255 -20.545 1.00 52.88 75 ILE A N 1
ATOM 593 C CA . ILE A 1 75 ? 43.594 -23.133 -21.273 1.00 52.88 75 ILE A CA 1
ATOM 594 C C . ILE A 1 75 ? 44.354 -23.633 -22.507 1.00 52.88 75 ILE A C 1
ATOM 596 O O . ILE A 1 75 ? 44.401 -22.963 -23.536 1.00 52.88 75 ILE A O 1
ATOM 600 N N . ARG A 1 76 ? 45.001 -24.798 -22.396 1.00 50.03 76 ARG A N 1
ATOM 601 C CA . ARG A 1 76 ? 45.347 -25.615 -23.566 1.00 50.03 76 ARG A CA 1
ATOM 602 C C . ARG A 1 76 ? 44.184 -26.567 -23.808 1.00 50.03 76 ARG A C 1
ATOM 604 O O . ARG A 1 76 ? 44.043 -27.562 -23.110 1.00 50.03 76 ARG A O 1
ATOM 611 N N . GLY A 1 77 ? 43.349 -26.219 -24.772 1.00 43.88 77 GLY A N 1
ATOM 612 C CA . GLY A 1 77 ? 42.285 -27.062 -25.292 1.00 43.88 77 GLY A CA 1
ATOM 613 C C . GLY A 1 77 ? 42.080 -26.656 -26.737 1.00 43.88 77 GLY A C 1
ATOM 614 O O . GLY A 1 77 ? 41.661 -25.535 -27.015 1.00 43.88 77 GLY A O 1
ATOM 615 N N . GLU A 1 78 ? 42.503 -27.524 -27.640 1.00 48.88 78 GLU A N 1
ATOM 616 C CA . GLU A 1 78 ? 42.349 -27.376 -29.078 1.00 48.88 78 GLU A CA 1
ATOM 617 C C . GLU A 1 78 ? 40.859 -27.175 -29.386 1.00 48.88 78 GLU A C 1
ATOM 619 O O . GLU A 1 78 ? 39.996 -27.865 -28.843 1.00 48.88 78 GLU A O 1
ATOM 624 N N . ARG A 1 79 ? 40.544 -26.155 -30.188 1.00 49.03 79 ARG A N 1
ATOM 625 C CA . ARG A 1 79 ? 39.175 -25.864 -30.616 1.00 49.03 79 ARG A CA 1
ATOM 626 C C . ARG A 1 79 ? 38.732 -26.991 -31.546 1.00 49.03 79 ARG A C 1
ATOM 628 O O . ARG A 1 79 ? 39.005 -26.942 -32.739 1.00 49.03 79 ARG A O 1
ATOM 635 N N . GLU A 1 80 ? 38.042 -27.978 -30.998 1.00 49.09 80 GLU A N 1
ATOM 636 C CA . GLU A 1 80 ? 37.232 -28.899 -31.785 1.00 49.09 80 GLU A CA 1
ATOM 637 C C . GLU A 1 80 ? 35.991 -28.122 -32.254 1.00 49.09 80 GLU A C 1
ATOM 639 O O . GLU A 1 80 ? 35.228 -27.570 -31.453 1.00 49.09 80 GLU A O 1
ATOM 644 N N . GLU A 1 81 ? 35.873 -27.943 -33.569 1.00 45.12 81 GLU A N 1
ATOM 645 C CA . GLU A 1 81 ? 34.803 -27.173 -34.197 1.00 45.12 81 GLU A CA 1
ATOM 646 C C . GLU A 1 81 ? 33.480 -27.932 -34.059 1.00 45.12 81 GLU A C 1
ATOM 648 O O . GLU A 1 81 ? 33.186 -28.874 -34.792 1.00 45.12 81 GLU A O 1
ATOM 653 N N . TRP A 1 82 ? 32.676 -27.519 -33.081 1.00 36.47 82 TRP A N 1
ATOM 654 C CA . TRP A 1 82 ? 31.284 -27.936 -32.974 1.00 36.47 82 TRP A CA 1
ATOM 655 C C . TRP A 1 82 ? 30.526 -27.488 -34.234 1.00 36.47 82 TRP A C 1
ATOM 657 O O . TRP A 1 82 ? 30.567 -26.296 -34.557 1.00 36.47 82 TRP A O 1
ATOM 667 N N . PRO A 1 83 ? 29.821 -28.387 -34.947 1.00 45.25 83 PRO A N 1
ATOM 668 C CA . PRO A 1 83 ? 29.094 -28.008 -36.149 1.00 45.25 83 PRO A CA 1
ATOM 669 C C . PRO A 1 83 ? 28.006 -26.994 -35.794 1.00 45.25 83 PRO A C 1
ATOM 671 O O . PRO A 1 83 ? 27.240 -27.184 -34.845 1.00 45.25 83 PRO A O 1
ATOM 674 N N . ALA A 1 84 ? 27.960 -25.901 -36.557 1.00 45.47 84 ALA A N 1
ATOM 675 C CA . ALA A 1 84 ? 27.000 -24.828 -36.361 1.00 45.47 84 ALA A CA 1
ATOM 676 C C . ALA A 1 84 ? 25.564 -25.386 -36.401 1.00 45.47 84 ALA A C 1
ATOM 678 O O . ALA A 1 84 ? 25.186 -26.014 -37.396 1.00 45.47 84 ALA A O 1
ATOM 679 N N . PRO A 1 85 ? 24.734 -25.160 -35.367 1.00 46.50 85 PRO A N 1
ATOM 680 C CA . PRO A 1 85 ? 23.319 -25.448 -35.485 1.00 46.50 85 PRO A CA 1
ATOM 681 C C . PRO A 1 85 ? 22.749 -24.518 -36.556 1.00 46.50 85 PRO A C 1
ATOM 683 O O . PRO A 1 85 ? 22.883 -23.297 -36.468 1.00 46.50 85 PRO A O 1
ATOM 686 N N . VAL A 1 86 ? 22.127 -25.104 -37.579 1.00 47.69 86 VAL A N 1
ATOM 687 C CA . VAL A 1 86 ? 21.339 -24.380 -38.578 1.00 47.69 86 VAL A CA 1
ATOM 688 C C . VAL A 1 86 ? 20.253 -23.620 -37.820 1.00 47.69 86 VAL A C 1
ATOM 690 O O . VAL A 1 86 ? 19.273 -24.208 -37.372 1.00 47.69 86 VAL A O 1
ATOM 693 N N . GLN A 1 87 ? 20.464 -22.323 -37.604 1.00 53.31 87 GLN A N 1
ATOM 694 C CA . GLN A 1 87 ? 19.475 -21.441 -37.004 1.00 53.31 87 GLN A CA 1
ATOM 695 C C . GLN A 1 87 ? 18.393 -21.163 -38.057 1.00 53.31 87 GLN A C 1
ATOM 697 O O . GLN A 1 87 ? 18.686 -20.473 -39.036 1.00 53.31 87 GLN A O 1
ATOM 702 N N . PRO A 1 88 ? 17.137 -21.618 -37.899 1.00 42.78 88 PRO A N 1
ATOM 703 C CA . PRO A 1 88 ? 16.043 -20.880 -38.504 1.00 42.78 88 PRO A CA 1
ATOM 704 C C . PRO A 1 88 ? 16.042 -19.490 -37.862 1.00 42.78 88 PRO A C 1
ATOM 706 O O . PRO A 1 88 ? 16.089 -19.364 -36.638 1.00 42.78 88 PRO A O 1
ATOM 709 N N . SER A 1 89 ? 16.044 -18.442 -38.684 1.00 44.94 89 SER A N 1
ATOM 710 C CA . SER A 1 89 ? 15.957 -17.051 -38.244 1.00 44.94 89 SER A CA 1
ATOM 711 C C . SER A 1 89 ? 14.604 -16.794 -37.573 1.00 44.94 89 SER A C 1
ATOM 713 O O . SER A 1 89 ? 13.691 -16.237 -38.173 1.00 44.94 89 SER A O 1
ATOM 715 N N . THR A 1 90 ? 14.441 -17.213 -36.321 1.00 43.94 90 THR A N 1
ATOM 716 C CA . THR A 1 90 ? 13.393 -16.675 -35.458 1.00 43.94 90 THR A CA 1
ATOM 717 C C . THR A 1 90 ? 13.822 -15.271 -35.054 1.00 43.94 90 THR A C 1
ATOM 719 O O . THR A 1 90 ? 14.897 -15.131 -34.466 1.00 43.94 90 THR A O 1
ATOM 722 N N . PRO A 1 91 ? 13.038 -14.225 -35.367 1.00 40.78 91 PRO A N 1
ATOM 723 C CA . PRO A 1 91 ? 13.347 -12.886 -34.903 1.00 40.78 91 PRO A CA 1
ATOM 724 C C . PRO A 1 91 ? 13.370 -12.908 -33.377 1.00 40.78 91 PRO A C 1
ATOM 726 O O . PRO A 1 91 ? 12.370 -13.223 -32.730 1.00 40.78 91 PRO A O 1
ATOM 729 N N . SER A 1 92 ? 14.533 -12.605 -32.806 1.00 48.09 92 SER A N 1
ATOM 730 C CA . SER A 1 92 ? 14.690 -12.339 -31.386 1.00 48.09 92 SER A CA 1
ATOM 731 C C . SER A 1 92 ? 13.772 -11.171 -31.045 1.00 48.09 92 SER A C 1
ATOM 733 O O . SER A 1 92 ? 14.103 -10.017 -31.317 1.00 48.09 92 SER A O 1
ATOM 735 N N . ILE A 1 93 ? 12.59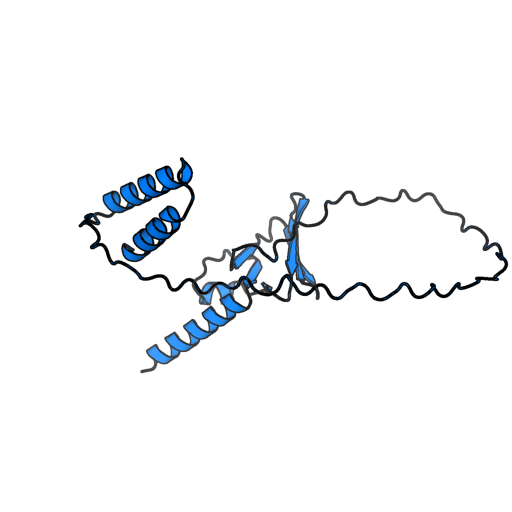8 -11.451 -30.477 1.00 44.34 93 ILE A N 1
ATOM 736 C CA . ILE A 1 93 ? 11.797 -10.423 -29.818 1.00 44.34 93 ILE A CA 1
ATOM 737 C C . ILE A 1 93 ? 12.575 -10.074 -28.551 1.00 44.34 93 ILE A C 1
ATOM 739 O O . ILE A 1 93 ? 12.363 -10.640 -27.481 1.00 44.34 93 ILE A O 1
ATOM 743 N N . GLN A 1 94 ? 13.568 -9.200 -28.697 1.00 46.50 94 GLN A N 1
ATOM 744 C CA . GLN A 1 94 ? 14.234 -8.564 -27.580 1.00 46.50 94 GLN A CA 1
ATOM 745 C C . GLN A 1 94 ? 13.184 -7.663 -26.935 1.00 46.50 94 GLN A C 1
ATOM 747 O O . GLN A 1 94 ? 12.950 -6.544 -27.379 1.00 46.50 94 GLN A O 1
ATOM 752 N N . SER A 1 95 ? 12.484 -8.222 -25.950 1.00 48.75 95 SER A N 1
ATOM 753 C CA . SER A 1 95 ? 11.526 -7.541 -25.090 1.00 48.75 95 SER A CA 1
ATOM 754 C C . SER A 1 95 ? 12.077 -6.181 -24.656 1.00 48.75 95 SER A C 1
ATOM 756 O O . SER A 1 95 ? 12.928 -6.102 -23.777 1.00 48.75 95 SER A O 1
ATOM 758 N N . THR A 1 96 ? 11.581 -5.109 -25.267 1.00 49.59 96 THR A N 1
ATOM 759 C CA . THR A 1 96 ? 11.872 -3.699 -24.958 1.00 49.59 96 THR A CA 1
ATOM 760 C C . THR A 1 96 ? 11.192 -3.225 -23.670 1.00 49.59 96 THR A C 1
ATOM 762 O O . THR A 1 96 ? 11.024 -2.026 -23.459 1.00 49.59 96 T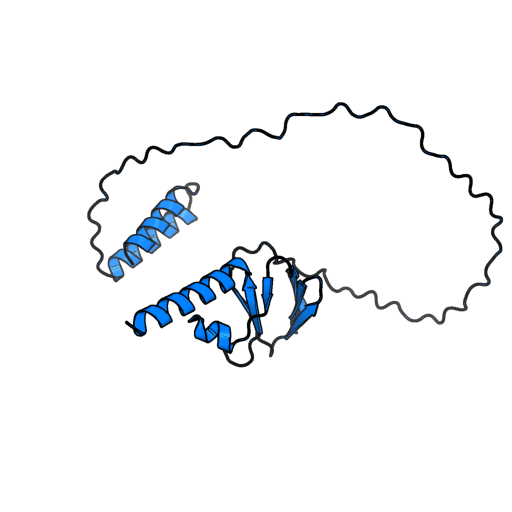HR A O 1
ATOM 765 N N . PHE A 1 97 ? 10.774 -4.143 -22.794 1.00 51.41 97 PHE A N 1
ATOM 766 C CA . PHE A 1 97 ? 10.141 -3.775 -21.536 1.00 51.41 97 PHE A CA 1
ATOM 767 C C . PHE A 1 97 ? 11.182 -3.134 -20.617 1.00 51.41 97 PHE A C 1
ATOM 769 O O . PHE A 1 97 ? 12.204 -3.743 -20.298 1.00 51.41 97 PHE A O 1
ATOM 776 N N . SER A 1 98 ? 10.915 -1.895 -20.207 1.00 64.50 98 SER A N 1
ATOM 777 C CA . SER A 1 98 ? 11.684 -1.204 -19.177 1.00 64.50 98 SER A CA 1
ATOM 778 C C . SER A 1 98 ? 11.794 -2.067 -17.921 1.00 64.50 98 SER A C 1
ATOM 780 O O . SER A 1 98 ? 10.839 -2.744 -17.536 1.00 64.50 98 SER A O 1
ATOM 782 N N . SER A 1 99 ? 12.953 -2.025 -17.261 1.00 71.69 99 SER A N 1
ATOM 783 C CA . SER A 1 99 ? 13.125 -2.664 -15.955 1.00 71.69 99 SER A CA 1
ATOM 784 C C . SER A 1 99 ? 12.069 -2.139 -14.970 1.00 71.69 99 SER A C 1
ATOM 786 O O . SER A 1 99 ? 11.871 -0.921 -14.913 1.00 71.69 99 SER A O 1
ATOM 788 N N . PRO A 1 100 ? 11.406 -3.009 -14.183 1.00 79.06 100 PRO A N 1
ATOM 789 C CA . PRO A 1 100 ? 10.395 -2.578 -13.225 1.00 79.06 100 PRO A CA 1
ATOM 790 C C . PRO A 1 100 ? 10.930 -1.545 -12.234 1.00 79.06 100 PRO A C 1
ATOM 792 O O . PRO A 1 100 ? 12.051 -1.670 -11.737 1.00 79.06 100 PRO A O 1
ATOM 795 N N . THR A 1 101 ? 10.114 -0.545 -11.906 1.00 85.94 101 THR A N 1
ATOM 796 C CA . THR A 1 101 ? 10.455 0.454 -10.891 1.00 85.94 101 THR A CA 1
ATOM 797 C C . THR A 1 101 ? 10.566 -0.216 -9.522 1.00 85.94 101 THR A C 1
ATOM 799 O O . THR A 1 101 ? 9.621 -0.849 -9.055 1.00 85.94 101 THR A O 1
ATOM 802 N N . ASN A 1 102 ? 11.716 -0.091 -8.859 1.00 88.25 102 ASN A N 1
ATOM 803 C CA . ASN A 1 102 ? 11.898 -0.630 -7.513 1.00 88.25 102 ASN A CA 1
ATOM 804 C C . ASN A 1 102 ? 11.244 0.292 -6.471 1.00 88.25 102 ASN A C 1
ATOM 806 O O . ASN A 1 102 ? 11.724 1.396 -6.238 1.00 88.25 102 ASN A O 1
ATOM 810 N N . MET A 1 103 ? 10.190 -0.200 -5.824 1.00 89.81 103 MET A N 1
ATOM 811 C CA . MET A 1 103 ? 9.382 0.497 -4.817 1.00 89.81 103 MET A CA 1
ATOM 812 C C . MET A 1 103 ? 9.668 0.003 -3.387 1.00 89.81 103 MET A C 1
ATOM 814 O O . MET A 1 103 ? 8.993 0.389 -2.438 1.00 89.81 103 MET A O 1
ATOM 818 N N . THR A 1 104 ? 10.669 -0.866 -3.196 1.00 82.44 104 THR A N 1
ATOM 819 C CA . THR A 1 104 ? 10.972 -1.486 -1.890 1.00 82.44 104 THR A CA 1
ATOM 820 C C . THR A 1 104 ? 11.234 -0.453 -0.786 1.00 82.44 104 THR A C 1
ATOM 822 O O . THR A 1 104 ? 10.793 -0.636 0.352 1.00 82.44 104 THR A O 1
ATOM 825 N N . GLY A 1 105 ? 11.932 0.631 -1.130 1.00 78.38 105 GLY A N 1
ATOM 826 C CA . GLY A 1 105 ? 12.297 1.720 -0.222 1.00 78.38 105 GLY A CA 1
ATOM 827 C C . GLY A 1 105 ? 11.296 2.873 -0.173 1.00 78.38 105 GLY A C 1
ATOM 828 O O . GLY A 1 105 ? 11.644 3.911 0.368 1.00 78.38 105 GLY A O 1
ATOM 829 N N . ASP A 1 106 ? 10.104 2.721 -0.753 1.00 80.62 106 ASP A N 1
ATOM 830 C CA . ASP A 1 106 ? 9.084 3.773 -0.734 1.00 80.62 106 ASP A CA 1
ATOM 831 C C . ASP A 1 106 ? 8.580 4.039 0.698 1.00 80.62 106 ASP A C 1
ATOM 833 O O . ASP A 1 106 ? 8.443 3.110 1.494 1.00 80.62 106 ASP A O 1
ATOM 837 N N . ASP A 1 107 ? 8.256 5.281 1.040 1.00 82.06 107 ASP A N 1
ATOM 838 C CA . ASP A 1 107 ? 7.930 5.695 2.417 1.00 82.06 107 ASP A CA 1
ATOM 839 C C . ASP A 1 107 ? 6.516 5.274 2.866 1.00 82.06 107 ASP A C 1
ATOM 841 O O . ASP A 1 107 ? 6.064 5.566 3.978 1.00 82.06 107 ASP A O 1
ATOM 845 N N . VAL A 1 108 ? 5.792 4.556 2.009 1.00 85.56 108 VAL A N 1
ATOM 846 C CA . VAL A 1 108 ? 4.440 4.070 2.279 1.00 85.56 108 VAL A CA 1
ATOM 847 C C . VAL A 1 108 ? 4.456 2.758 3.068 1.00 85.56 108 VAL A C 1
ATOM 849 O O . VAL A 1 108 ? 5.346 1.916 2.943 1.00 85.56 108 VAL A O 1
ATOM 852 N N . ASN A 1 109 ? 3.433 2.570 3.905 1.00 91.50 109 ASN A N 1
ATOM 853 C CA . ASN A 1 109 ? 3.253 1.355 4.710 1.00 91.50 109 ASN A CA 1
ATOM 854 C C . ASN A 1 109 ? 2.293 0.340 4.078 1.00 91.50 109 ASN A C 1
ATOM 856 O O . ASN A 1 109 ? 2.309 -0.836 4.447 1.00 91.50 109 ASN A O 1
ATOM 860 N N . ILE A 1 110 ? 1.447 0.805 3.159 1.00 91.88 110 ILE A N 1
ATOM 861 C CA . ILE A 1 110 ? 0.426 0.031 2.462 1.00 91.88 110 ILE A CA 1
ATOM 862 C C . ILE A 1 110 ? 0.383 0.477 1.001 1.00 91.88 110 ILE A C 1
ATOM 864 O O . ILE A 1 110 ? 0.446 1.670 0.707 1.00 91.88 110 ILE A O 1
ATOM 868 N N . THR A 1 111 ? 0.238 -0.480 0.094 1.00 93.38 111 THR A N 1
ATOM 869 C CA . THR A 1 111 ? 0.006 -0.235 -1.328 1.00 93.38 111 THR A CA 1
ATOM 870 C C . THR A 1 111 ? -1.189 -1.062 -1.777 1.00 93.38 111 THR A C 1
ATOM 872 O O . THR A 1 111 ? -1.312 -2.242 -1.442 1.00 93.38 111 THR A O 1
ATOM 875 N N . LEU A 1 112 ? -2.085 -0.420 -2.522 1.00 91.81 112 LEU A N 1
ATOM 876 C CA . LEU A 1 112 ? -3.333 -0.998 -2.997 1.00 91.81 112 LEU A CA 1
ATOM 877 C C . LEU A 1 112 ? -3.273 -1.170 -4.515 1.00 91.81 112 LEU A C 1
ATOM 879 O O . LEU A 1 112 ? -2.830 -0.272 -5.229 1.00 91.81 112 LEU A O 1
ATOM 883 N N . PHE A 1 113 ? -3.746 -2.313 -5.000 1.00 92.38 113 PHE A N 1
ATOM 884 C CA . PHE A 1 113 ? -3.649 -2.696 -6.403 1.00 92.38 113 PHE A CA 1
ATOM 885 C C . PHE A 1 113 ? -5.020 -3.021 -6.984 1.00 92.38 113 PHE A C 1
ATOM 887 O O . PHE A 1 113 ? -5.667 -3.989 -6.575 1.00 92.38 113 PHE A O 1
ATOM 894 N N . ASP A 1 114 ? -5.432 -2.244 -7.982 1.00 91.31 11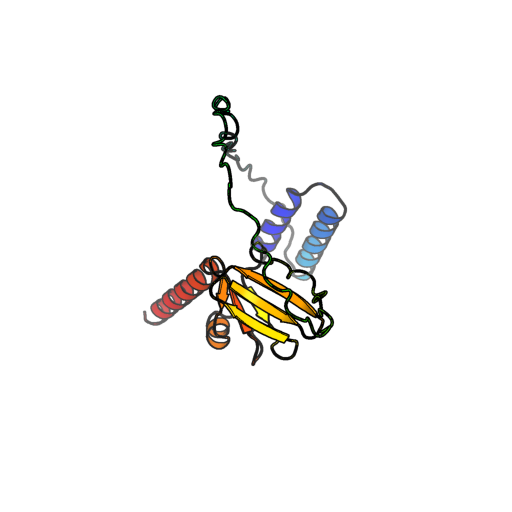4 ASP A N 1
ATOM 895 C CA . ASP A 1 114 ? -6.657 -2.490 -8.739 1.00 91.31 114 ASP A CA 1
ATOM 896 C C . ASP A 1 114 ? -6.451 -3.643 -9.729 1.00 91.31 114 ASP A C 1
ATOM 898 O O . ASP A 1 114 ? -5.902 -3.453 -10.816 1.00 91.31 114 ASP A O 1
ATOM 902 N N . THR A 1 115 ? -6.921 -4.840 -9.378 1.00 91.50 115 THR A N 1
ATOM 903 C CA . THR A 1 115 ? -6.769 -6.058 -10.198 1.00 91.50 115 THR A CA 1
ATOM 904 C C . THR A 1 115 ? -7.468 -5.985 -11.560 1.00 91.50 115 THR A C 1
ATOM 906 O O . THR A 1 115 ? -7.229 -6.825 -12.425 1.00 91.50 115 THR A O 1
ATOM 909 N N . ARG A 1 116 ? -8.304 -4.967 -11.805 1.00 91.81 116 ARG A N 1
ATOM 910 C CA . ARG A 1 116 ? -8.881 -4.702 -13.133 1.00 91.81 116 ARG A CA 1
ATOM 911 C C . ARG A 1 116 ? -7.888 -4.025 -14.077 1.00 91.81 116 ARG A C 1
ATOM 913 O O . ARG A 1 116 ? -8.025 -4.135 -15.293 1.00 91.81 116 ARG A O 1
ATOM 920 N N . LYS A 1 117 ? -6.902 -3.312 -13.528 1.00 89.31 117 LYS A N 1
ATOM 921 C CA . LYS A 1 117 ? -5.902 -2.532 -14.276 1.00 89.31 117 LYS A CA 1
ATOM 922 C C . LYS A 1 117 ? -4.566 -3.243 -14.426 1.00 89.31 117 LYS A C 1
ATOM 924 O O . LYS A 1 117 ? -3.648 -2.684 -15.013 1.00 89.31 117 LYS A O 1
ATOM 929 N N . GLY A 1 118 ? -4.443 -4.453 -13.906 1.00 91.62 118 GLY A N 1
ATOM 930 C CA . GLY A 1 118 ? -3.216 -5.221 -13.972 1.00 91.62 118 GLY A CA 1
ATOM 931 C C . GLY A 1 118 ? -3.267 -6.403 -13.029 1.00 91.62 118 GLY A C 1
ATOM 932 O O . GLY A 1 118 ? -4.319 -6.765 -12.507 1.00 91.62 118 GLY A O 1
ATOM 933 N N . ARG A 1 119 ? -2.110 -7.007 -12.788 1.00 91.88 119 ARG A N 1
ATOM 934 C CA . ARG A 1 119 ? -1.995 -8.138 -11.870 1.00 91.88 119 ARG A CA 1
ATOM 935 C C . ARG A 1 119 ? -0.800 -7.984 -10.950 1.00 91.88 119 ARG A C 1
ATOM 937 O O . ARG A 1 119 ? 0.285 -7.592 -11.382 1.00 91.88 119 ARG A O 1
ATOM 944 N N . LEU A 1 120 ? -1.009 -8.365 -9.696 1.00 92.62 120 LEU A N 1
ATOM 945 C CA . LEU A 1 120 ? 0.057 -8.536 -8.725 1.00 92.62 120 LEU A CA 1
ATOM 946 C C . LEU A 1 120 ? 0.567 -9.976 -8.818 1.00 92.62 120 LEU A C 1
ATOM 948 O O . LEU A 1 120 ? -0.210 -10.925 -8.731 1.00 92.62 120 LEU A O 1
ATOM 952 N N . VAL A 1 121 ? 1.869 -10.137 -9.016 1.00 92.44 121 VAL A N 1
ATOM 953 C CA . VAL A 1 121 ? 2.539 -11.432 -9.130 1.00 92.44 121 VAL A CA 1
ATOM 954 C C . VAL A 1 121 ? 3.451 -11.609 -7.929 1.00 92.44 121 VAL A C 1
ATOM 956 O O . VAL A 1 121 ? 4.395 -10.844 -7.751 1.00 92.44 121 VAL A O 1
ATOM 959 N N . ALA A 1 122 ? 3.194 -12.637 -7.127 1.00 90.81 122 ALA A N 1
ATOM 960 C CA . ALA A 1 122 ? 4.073 -13.031 -6.035 1.00 90.81 122 ALA A CA 1
ATOM 961 C C . ALA A 1 122 ? 5.162 -13.995 -6.535 1.00 90.81 122 ALA A C 1
ATOM 963 O O . ALA A 1 122 ? 4.893 -14.912 -7.317 1.00 90.81 122 ALA A O 1
ATOM 964 N N . ARG A 1 123 ? 6.398 -13.783 -6.083 1.00 85.88 123 ARG A N 1
ATOM 965 C CA . ARG A 1 123 ? 7.576 -14.634 -6.303 1.00 85.88 123 ARG A CA 1
ATOM 966 C C . ARG A 1 123 ? 8.369 -14.724 -4.998 1.00 85.88 123 ARG A C 1
ATOM 968 O O . ARG A 1 123 ? 8.163 -13.919 -4.098 1.00 85.88 123 ARG A O 1
ATOM 975 N N . GLU A 1 124 ? 9.317 -15.655 -4.917 1.00 84.81 124 GLU A N 1
ATOM 976 C CA . GLU A 1 124 ? 10.166 -15.814 -3.721 1.00 84.81 124 GLU A CA 1
ATOM 977 C C . GLU A 1 124 ? 10.921 -14.530 -3.351 1.00 84.81 124 GLU A C 1
ATOM 979 O O . GLU A 1 124 ? 11.022 -14.180 -2.182 1.00 84.81 124 GLU A O 1
ATOM 984 N N . VAL A 1 125 ? 11.414 -13.796 -4.353 1.00 80.50 125 VAL A N 1
ATOM 985 C CA . VAL A 1 125 ? 12.189 -12.563 -4.142 1.00 80.50 125 VAL A CA 1
ATOM 986 C C . VAL A 1 125 ? 11.317 -11.355 -3.765 1.00 80.50 125 VAL A C 1
ATOM 988 O O . VAL A 1 125 ? 11.819 -10.361 -3.238 1.00 80.50 125 VAL A O 1
ATOM 991 N N . GLY A 1 126 ? 10.011 -11.399 -4.041 1.00 91.00 126 GLY A N 1
ATOM 992 C CA . GLY A 1 126 ? 9.148 -10.234 -3.889 1.00 91.00 126 GLY A CA 1
ATOM 993 C C . GLY A 1 126 ? 7.890 -10.255 -4.737 1.00 91.00 126 GLY A C 1
ATOM 994 O O . GLY A 1 126 ? 7.494 -11.265 -5.316 1.00 91.00 126 GLY A O 1
ATOM 995 N N . TYR A 1 127 ? 7.275 -9.086 -4.822 1.00 93.56 127 TYR A N 1
ATOM 996 C CA . TYR A 1 127 ? 6.015 -8.856 -5.501 1.00 93.56 127 TYR A CA 1
ATOM 997 C C . TYR A 1 127 ? 6.243 -7.939 -6.692 1.00 93.56 127 TYR A C 1
ATOM 999 O O . TYR A 1 127 ? 6.869 -6.890 -6.563 1.00 93.56 127 TYR A O 1
ATOM 1007 N N . GLY A 1 128 ? 5.741 -8.340 -7.854 1.00 92.38 128 GLY A N 1
ATOM 1008 C CA . GLY A 1 128 ? 5.771 -7.544 -9.074 1.00 92.38 128 GLY A CA 1
ATOM 1009 C C . GLY A 1 128 ? 4.370 -7.097 -9.461 1.00 92.38 128 GLY A C 1
ATOM 1010 O O . GLY A 1 128 ? 3.468 -7.926 -9.567 1.00 92.38 128 GLY A O 1
ATOM 1011 N N . TRP A 1 129 ? 4.183 -5.807 -9.712 1.00 92.81 129 TRP A N 1
ATOM 1012 C CA . TRP A 1 129 ? 2.984 -5.293 -10.364 1.00 92.81 129 TRP A CA 1
ATOM 1013 C C . TRP A 1 129 ? 3.198 -5.242 -11.872 1.00 92.81 129 TRP A C 1
ATOM 1015 O O . TRP A 1 129 ? 4.221 -4.738 -12.335 1.00 92.81 129 TRP A O 1
ATOM 1025 N N . ILE A 1 130 ? 2.228 -5.758 -12.625 1.00 90.75 130 ILE A N 1
ATOM 1026 C CA . ILE A 1 130 ? 2.199 -5.681 -14.085 1.00 90.75 130 ILE A CA 1
ATOM 1027 C C . ILE A 1 130 ? 0.886 -5.013 -14.482 1.00 90.75 130 ILE A C 1
ATOM 1029 O O . ILE A 1 130 ? -0.159 -5.670 -14.512 1.00 90.75 130 ILE A O 1
ATOM 1033 N N . GLY A 1 131 ? 0.953 -3.710 -14.742 1.00 89.31 131 GLY A N 1
ATOM 1034 C CA . GLY A 1 131 ? -0.159 -2.894 -15.207 1.00 89.31 131 GLY A CA 1
ATOM 1035 C C . GLY A 1 131 ? -0.474 -3.127 -16.683 1.00 89.31 131 GLY A C 1
ATOM 1036 O O . GLY A 1 131 ? 0.410 -3.385 -17.501 1.00 89.31 131 GLY A O 1
ATOM 1037 N N . ASN A 1 132 ? -1.752 -3.019 -17.036 1.00 89.56 132 ASN A N 1
ATOM 1038 C CA . ASN A 1 132 ? -2.233 -3.079 -18.419 1.00 89.56 132 ASN A CA 1
ATOM 1039 C C . ASN A 1 132 ? -1.800 -1.844 -19.231 1.00 89.56 132 ASN A C 1
ATOM 1041 O O . ASN A 1 132 ? -1.820 -1.874 -20.456 1.00 89.56 132 ASN A O 1
ATOM 1045 N N . ASP A 1 133 ? -1.408 -0.771 -18.544 1.00 85.50 133 ASP A N 1
ATOM 1046 C CA . ASP A 1 133 ? -0.813 0.455 -19.083 1.00 85.50 133 ASP A CA 1
ATOM 1047 C C . ASP A 1 133 ? 0.695 0.324 -19.370 1.00 85.50 133 ASP A C 1
ATOM 1049 O O . ASP A 1 133 ? 1.322 1.271 -19.839 1.00 85.50 133 ASP A O 1
ATOM 1053 N N . GLY A 1 134 ? 1.287 -0.842 -19.096 1.00 81.50 134 GLY A N 1
ATOM 1054 C CA . GLY A 1 134 ? 2.720 -1.082 -19.236 1.00 81.50 134 GLY A CA 1
ATOM 1055 C C . GLY A 1 134 ? 3.546 -0.615 -18.036 1.00 81.50 134 GLY A C 1
ATOM 1056 O O . GLY A 1 134 ? 4.759 -0.822 -18.034 1.00 81.50 134 GLY A O 1
ATOM 1057 N N . TYR A 1 135 ? 2.926 -0.038 -16.999 1.00 85.25 135 TYR A N 1
ATOM 1058 C CA . TYR A 1 135 ? 3.628 0.282 -15.763 1.00 85.25 135 TYR A CA 1
ATOM 1059 C C . TYR A 1 135 ? 3.971 -1.001 -15.004 1.00 85.25 135 TYR A C 1
ATOM 1061 O O . TYR A 1 135 ? 3.112 -1.838 -14.710 1.00 85.25 135 TYR A O 1
ATOM 1069 N N . THR A 1 136 ? 5.246 -1.145 -14.651 1.00 87.31 136 THR A N 1
ATOM 1070 C CA . THR A 1 136 ? 5.738 -2.286 -13.880 1.00 87.31 136 THR A CA 1
ATOM 1071 C C . THR A 1 136 ? 6.517 -1.816 -12.670 1.00 87.31 136 THR A C 1
ATOM 1073 O O . THR A 1 136 ? 7.391 -0.959 -12.794 1.00 87.31 136 THR A O 1
ATOM 1076 N N . ALA A 1 137 ? 6.242 -2.415 -11.516 1.00 88.44 137 ALA A N 1
ATOM 1077 C CA . ALA A 1 137 ? 6.887 -2.072 -10.255 1.00 88.44 137 ALA A CA 1
ATOM 1078 C C . ALA A 1 137 ? 7.205 -3.318 -9.427 1.00 88.44 137 ALA A C 1
ATOM 1080 O O . ALA A 1 137 ? 6.609 -4.375 -9.637 1.00 88.44 137 ALA A O 1
ATOM 1081 N N . PHE A 1 138 ? 8.154 -3.196 -8.503 1.00 92.06 138 PHE A N 1
ATOM 1082 C CA . PHE A 1 138 ? 8.661 -4.303 -7.699 1.00 92.06 138 PHE A CA 1
ATOM 1083 C C . PHE A 1 138 ? 8.834 -3.930 -6.220 1.00 92.06 138 PHE A C 1
ATOM 1085 O O . PHE A 1 138 ? 9.378 -2.873 -5.907 1.00 92.06 138 PHE A O 1
ATOM 1092 N N . TRP A 1 139 ? 8.450 -4.843 -5.324 1.00 94.69 139 TRP A N 1
ATOM 1093 C CA . TRP A 1 139 ? 8.619 -4.754 -3.869 1.00 94.69 139 TRP A CA 1
ATOM 1094 C C . TRP A 1 139 ? 9.303 -6.016 -3.332 1.00 94.69 139 TRP A C 1
ATOM 1096 O O . TRP A 1 139 ? 8.842 -7.124 -3.602 1.00 94.69 139 TRP A O 1
ATOM 1106 N N . ASN A 1 140 ? 10.365 -5.880 -2.538 1.00 91.81 140 ASN A N 1
ATOM 1107 C CA . ASN A 1 140 ? 11.085 -7.021 -1.960 1.00 91.81 140 ASN A CA 1
ATOM 1108 C C . ASN A 1 140 ? 10.266 -7.740 -0.865 1.00 91.81 140 ASN A C 1
ATOM 1110 O O . ASN A 1 140 ? 9.717 -7.093 0.029 1.00 91.81 140 ASN A O 1
ATOM 1114 N N . ALA A 1 141 ? 10.236 -9.078 -0.892 1.00 91.94 141 ALA A N 1
ATOM 1115 C CA . ALA A 1 141 ? 9.515 -9.906 0.088 1.00 91.94 141 ALA A CA 1
ATOM 1116 C C . ALA A 1 141 ? 10.054 -9.790 1.529 1.00 91.94 141 ALA A C 1
ATOM 1118 O O . ALA A 1 141 ? 9.339 -10.087 2.487 1.00 91.94 141 ALA A O 1
ATOM 1119 N N . SER A 1 142 ? 11.305 -9.348 1.686 1.00 90.69 142 SER A N 1
ATOM 1120 C CA . SER A 1 142 ? 11.943 -9.117 2.989 1.00 90.69 142 SER A CA 1
ATOM 1121 C C . SER A 1 142 ? 11.243 -8.011 3.780 1.00 90.69 142 SER A C 1
ATOM 1123 O O . SER A 1 142 ? 11.136 -8.095 5.001 1.00 90.69 142 SER A O 1
ATOM 1125 N N . ASP A 1 143 ? 10.738 -6.991 3.080 1.00 90.44 143 ASP A N 1
ATOM 1126 C CA . ASP A 1 143 ? 10.137 -5.800 3.688 1.00 90.44 143 ASP A CA 1
ATOM 1127 C C . ASP A 1 143 ? 8.610 -5.795 3.579 1.00 90.44 143 ASP A C 1
ATOM 1129 O O . ASP A 1 143 ? 7.919 -5.241 4.441 1.00 90.44 143 ASP A O 1
ATOM 1133 N N . TRP A 1 144 ? 8.084 -6.444 2.541 1.00 94.81 144 TRP A N 1
ATOM 1134 C CA . TRP A 1 144 ? 6.676 -6.413 2.170 1.00 94.81 144 TRP A CA 1
ATOM 1135 C C . TRP A 1 144 ? 6.030 -7.791 2.258 1.00 94.81 144 TRP A C 1
ATOM 1137 O O . TRP A 1 144 ? 6.650 -8.817 1.987 1.00 94.81 144 TRP A O 1
ATOM 1147 N N . GLN A 1 145 ? 4.742 -7.807 2.580 1.00 95.06 145 GLN A N 1
ATOM 1148 C CA . GLN A 1 145 ? 3.896 -8.993 2.511 1.00 95.06 145 GLN A CA 1
ATOM 1149 C C . GLN A 1 145 ? 2.548 -8.667 1.891 1.00 95.06 145 GLN A C 1
ATOM 1151 O O . GLN A 1 145 ? 2.027 -7.560 2.043 1.00 95.06 145 GLN A O 1
ATOM 1156 N N . GLN A 1 146 ? 1.966 -9.662 1.230 1.00 95.88 146 GLN A N 1
ATOM 1157 C CA . GLN A 1 146 ? 0.577 -9.601 0.815 1.00 95.88 146 GLN A CA 1
ATOM 1158 C C . GLN A 1 146 ? -0.342 -9.864 2.003 1.00 95.88 146 GLN A C 1
ATOM 1160 O O . GLN A 1 146 ? -0.147 -10.814 2.759 1.00 95.88 146 GLN A O 1
ATOM 1165 N N . VAL A 1 147 ? -1.346 -9.005 2.154 1.00 94.25 147 VAL A N 1
ATOM 1166 C CA . VAL A 1 147 ? -2.368 -9.109 3.197 1.00 94.25 147 VAL A CA 1
ATOM 1167 C C . VAL A 1 147 ? -3.726 -9.297 2.512 1.00 94.25 147 VAL A C 1
ATOM 1169 O O . VAL A 1 147 ? -4.005 -8.603 1.530 1.00 94.25 147 VAL A O 1
ATOM 1172 N N . PRO A 1 148 ? -4.581 -10.232 2.967 1.00 92.62 148 PRO A N 1
ATOM 1173 C CA . PRO A 1 148 ? -5.946 -10.352 2.467 1.00 92.62 148 PRO A CA 1
ATOM 1174 C C . PRO A 1 148 ? -6.722 -9.039 2.631 1.00 92.62 148 PRO A C 1
ATOM 1176 O O . PRO A 1 148 ? -6.593 -8.358 3.648 1.00 92.62 148 PRO A O 1
ATOM 1179 N N . ALA A 1 149 ? -7.570 -8.698 1.658 1.00 90.19 149 ALA A N 1
ATOM 1180 C CA . ALA A 1 149 ? -8.359 -7.465 1.711 1.00 90.19 149 ALA A CA 1
ATOM 1181 C C . ALA A 1 149 ? -9.253 -7.399 2.964 1.00 90.19 149 ALA A C 1
ATOM 1183 O O . ALA A 1 149 ? -9.359 -6.344 3.584 1.00 90.19 149 ALA A O 1
ATOM 1184 N N . ASP A 1 150 ? -9.830 -8.528 3.382 1.00 91.88 150 ASP A N 1
ATOM 1185 C CA . ASP A 1 150 ? -10.676 -8.601 4.580 1.00 91.88 150 ASP A CA 1
ATOM 1186 C C . ASP A 1 150 ? -9.889 -8.364 5.869 1.00 91.88 150 ASP A C 1
ATOM 1188 O O . ASP A 1 150 ? -10.358 -7.664 6.764 1.00 91.88 150 ASP A O 1
ATOM 1192 N N . GLU A 1 151 ? -8.658 -8.875 5.941 1.00 92.38 151 GLU A N 1
ATOM 1193 C CA . GLU A 1 151 ? -7.764 -8.612 7.066 1.00 92.38 151 GLU A CA 1
ATOM 1194 C C . GLU A 1 151 ? -7.393 -7.123 7.121 1.00 92.38 151 GLU A C 1
ATOM 1196 O O . GLU A 1 151 ? -7.480 -6.498 8.177 1.00 92.38 151 GLU A O 1
ATOM 1201 N N . ALA A 1 152 ? -7.046 -6.523 5.980 1.00 90.06 152 ALA A N 1
ATOM 1202 C CA . ALA A 1 152 ? -6.748 -5.097 5.909 1.00 90.06 152 ALA A CA 1
ATOM 1203 C C . ALA A 1 152 ? -7.951 -4.232 6.339 1.00 90.06 152 ALA A C 1
ATOM 1205 O O . ALA A 1 152 ? -7.779 -3.252 7.065 1.00 90.06 152 ALA A O 1
ATOM 1206 N N . ARG A 1 153 ? -9.178 -4.613 5.960 1.00 90.44 153 ARG A N 1
ATOM 1207 C CA . ARG A 1 153 ? -10.410 -3.941 6.411 1.00 90.44 153 ARG A CA 1
ATOM 1208 C C . ARG A 1 153 ? -10.662 -4.111 7.899 1.00 90.44 153 ARG A C 1
ATOM 1210 O O . ARG A 1 153 ? -11.059 -3.149 8.550 1.00 90.44 153 ARG A O 1
ATOM 1217 N N . ALA A 1 154 ? -10.391 -5.292 8.451 1.00 87.56 154 ALA A N 1
ATOM 1218 C CA . ALA A 1 154 ? -10.487 -5.533 9.888 1.00 87.56 154 ALA A CA 1
ATOM 1219 C C . ALA A 1 154 ? -9.504 -4.656 10.687 1.00 87.56 154 ALA A C 1
ATOM 1221 O O . ALA A 1 154 ? -9.817 -4.244 11.800 1.00 87.56 154 ALA A O 1
ATOM 1222 N N . MET A 1 155 ? -8.356 -4.295 10.100 1.00 88.62 155 MET A N 1
ATOM 1223 C CA . MET A 1 155 ? -7.418 -3.297 10.645 1.00 88.62 155 MET A CA 1
ATOM 1224 C C . MET A 1 155 ? -7.896 -1.841 10.496 1.00 88.62 155 MET A C 1
ATOM 1226 O O . MET A 1 155 ? -7.191 -0.922 10.903 1.00 88.62 155 MET A O 1
ATOM 1230 N N . GLY A 1 156 ? -9.080 -1.607 9.922 1.00 86.88 156 GLY A N 1
ATOM 1231 C CA . GLY A 1 156 ? -9.658 -0.277 9.721 1.00 86.88 156 GLY A CA 1
ATOM 1232 C C . GLY A 1 156 ? -9.262 0.398 8.405 1.00 86.88 156 GLY A C 1
ATOM 1233 O O . GLY A 1 156 ? -9.556 1.580 8.222 1.00 86.88 156 GLY A O 1
ATOM 1234 N N . HIS A 1 157 ? -8.609 -0.311 7.475 1.00 89.44 157 HIS A N 1
ATOM 1235 C CA . HIS A 1 157 ? -8.281 0.249 6.164 1.00 89.44 157 HIS A CA 1
ATOM 1236 C C . HIS A 1 157 ? -9.468 0.210 5.202 1.00 89.44 157 HIS A C 1
ATOM 1238 O O . HIS A 1 157 ? -10.180 -0.786 5.084 1.00 89.44 157 HIS A O 1
ATOM 1244 N N . ILE A 1 158 ? -9.632 1.286 4.436 1.00 90.75 158 ILE A N 1
ATOM 1245 C CA . ILE A 1 158 ? -10.624 1.355 3.363 1.00 90.75 158 ILE A CA 1
ATOM 1246 C C . ILE A 1 158 ? -10.023 0.685 2.125 1.00 90.75 158 ILE A C 1
ATOM 1248 O O . ILE A 1 158 ? -9.226 1.286 1.406 1.00 90.75 158 ILE A O 1
ATOM 1252 N N . VAL A 1 159 ? -10.390 -0.576 1.896 1.00 91.38 159 VAL A N 1
ATOM 1253 C CA . VAL A 1 159 ? -9.927 -1.373 0.751 1.00 91.38 159 VAL A CA 1
ATOM 1254 C C . VAL A 1 159 ? -11.124 -1.738 -0.133 1.00 91.38 159 VAL A C 1
ATOM 1256 O O . VAL A 1 159 ? -12.036 -2.417 0.351 1.00 91.38 159 VAL A O 1
ATOM 1259 N N . PRO A 1 160 ? -11.152 -1.327 -1.414 1.00 90.25 160 PRO A N 1
ATOM 1260 C CA . PRO A 1 160 ? -12.204 -1.730 -2.345 1.00 90.25 160 PRO A CA 1
ATOM 1261 C C . PRO A 1 160 ? -12.227 -3.243 -2.593 1.00 90.25 160 PRO A C 1
ATOM 1263 O O . PRO A 1 160 ? -11.226 -3.935 -2.410 1.00 90.25 160 PRO A O 1
ATOM 1266 N N . ASP A 1 161 ? -13.372 -3.768 -3.024 1.00 87.12 161 ASP A N 1
ATOM 1267 C CA . ASP A 1 161 ? -13.492 -5.187 -3.369 1.00 87.12 161 ASP A CA 1
ATOM 1268 C C . ASP A 1 161 ? -12.616 -5.571 -4.556 1.00 87.12 161 ASP A C 1
ATOM 1270 O O . ASP A 1 161 ? -12.462 -4.812 -5.514 1.00 87.12 161 ASP A O 1
ATOM 1274 N N . ASN A 1 162 ? -12.085 -6.794 -4.506 1.00 87.69 162 ASN A N 1
ATOM 1275 C CA . ASN A 1 162 ? -11.201 -7.373 -5.519 1.00 87.69 162 ASN A CA 1
ATOM 1276 C C . ASN A 1 162 ? -9.865 -6.639 -5.699 1.00 87.69 162 ASN A C 1
ATOM 1278 O O . ASN A 1 162 ? -9.206 -6.826 -6.717 1.00 87.69 162 ASN A O 1
ATOM 1282 N N . TRP A 1 163 ? -9.436 -5.816 -4.746 1.00 93.56 163 TRP A N 1
ATOM 1283 C CA . TRP A 1 163 ? -8.104 -5.214 -4.781 1.00 93.56 163 TRP A CA 1
ATOM 1284 C C . TRP A 1 163 ? -7.095 -6.084 -4.037 1.00 93.56 163 TRP A C 1
ATOM 1286 O O . TRP A 1 163 ? -7.407 -6.681 -3.007 1.00 93.56 163 TRP A O 1
ATOM 1296 N N . ALA A 1 164 ? -5.870 -6.148 -4.558 1.00 93.25 164 ALA A N 1
ATOM 1297 C CA . ALA A 1 164 ? -4.764 -6.765 -3.839 1.00 93.25 164 ALA A CA 1
ATOM 1298 C C . ALA A 1 164 ? -4.089 -5.728 -2.935 1.00 93.25 164 ALA A C 1
ATOM 1300 O O . ALA A 1 164 ? -4.041 -4.539 -3.258 1.00 93.25 164 ALA A O 1
ATOM 1301 N N . VAL A 1 165 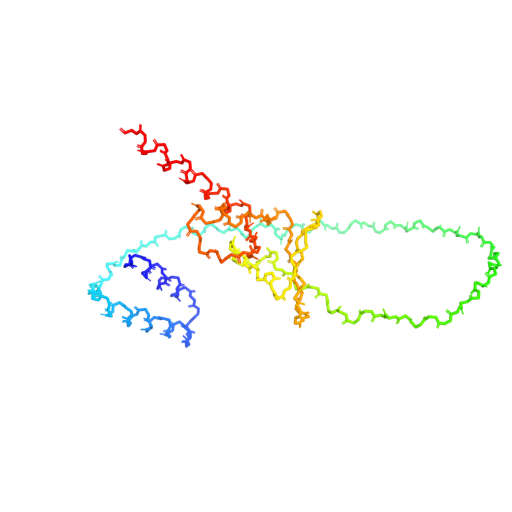? -3.571 -6.183 -1.796 1.00 95.44 165 VAL A N 1
ATOM 1302 C CA . VAL A 1 165 ? -2.982 -5.316 -0.774 1.00 95.44 165 VAL A CA 1
ATOM 1303 C C . VAL A 1 165 ? -1.591 -5.820 -0.427 1.00 95.44 165 VAL A C 1
ATOM 1305 O O . VAL A 1 165 ? -1.422 -6.984 -0.060 1.00 95.44 165 VAL A O 1
ATOM 1308 N N . LEU A 1 166 ? -0.601 -4.934 -0.518 1.00 96.31 166 LEU A N 1
ATOM 1309 C CA . LEU A 1 166 ? 0.708 -5.135 0.093 1.00 96.31 166 LEU A CA 1
ATOM 1310 C C . LEU A 1 166 ? 0.846 -4.225 1.305 1.00 96.31 166 LEU A C 1
ATOM 1312 O O . LEU A 1 166 ? 0.443 -3.065 1.269 1.00 96.31 166 LEU A O 1
ATOM 1316 N N . MET A 1 167 ? 1.452 -4.742 2.365 1.00 96.19 167 MET A N 1
ATOM 1317 C CA . MET A 1 167 ? 1.814 -3.971 3.549 1.00 96.19 167 MET A CA 1
ATOM 1318 C C . MET A 1 167 ? 3.241 -4.283 3.973 1.00 96.19 167 MET A C 1
ATOM 1320 O O . MET A 1 167 ? 3.727 -5.401 3.787 1.00 96.19 167 MET A O 1
ATOM 1324 N N . ARG A 1 168 ? 3.890 -3.318 4.624 1.00 93.56 168 ARG A N 1
ATOM 1325 C CA . ARG A 1 168 ? 5.159 -3.571 5.308 1.00 93.56 168 ARG A CA 1
ATOM 1326 C C . ARG A 1 168 ? 4.959 -4.547 6.465 1.00 93.56 168 ARG A C 1
ATOM 1328 O O . ARG A 1 168 ? 3.991 -4.432 7.223 1.00 93.56 168 ARG A O 1
ATOM 1335 N N . HIS A 1 169 ? 5.906 -5.467 6.653 1.00 93.38 169 HIS A N 1
ATOM 1336 C CA . HIS A 1 169 ? 5.864 -6.457 7.741 1.00 93.38 169 HIS A CA 1
ATOM 1337 C C . HIS A 1 169 ? 5.688 -5.810 9.116 1.00 93.38 169 HIS A C 1
ATOM 1339 O O . HIS A 1 169 ? 4.794 -6.185 9.877 1.00 93.38 169 HIS A O 1
ATOM 1345 N N . ALA A 1 170 ? 6.512 -4.804 9.421 1.00 90.12 170 ALA A N 1
ATOM 1346 C CA . ALA A 1 170 ? 6.471 -4.097 10.700 1.00 90.12 170 ALA A CA 1
ATOM 1347 C C . ALA A 1 170 ? 5.109 -3.429 10.949 1.00 90.12 170 ALA A C 1
ATOM 1349 O O . ALA A 1 170 ? 4.567 -3.510 12.054 1.00 90.12 170 ALA A O 1
ATOM 1350 N N . TYR A 1 171 ? 4.532 -2.827 9.907 1.00 92.75 171 TYR A N 1
ATOM 1351 C CA . TYR A 1 171 ? 3.252 -2.136 9.987 1.00 92.75 171 TYR A CA 1
ATOM 1352 C C . TYR A 1 171 ? 2.092 -3.100 10.246 1.00 92.75 171 TYR A C 1
ATOM 1354 O O . TYR A 1 171 ? 1.376 -2.959 11.237 1.00 92.75 171 TYR A O 1
ATOM 1362 N N . ALA A 1 172 ? 1.957 -4.133 9.414 1.00 92.75 172 ALA A N 1
ATOM 1363 C CA . ALA A 1 172 ? 0.909 -5.137 9.566 1.00 92.75 172 ALA A CA 1
ATOM 1364 C C . ALA A 1 172 ? 0.994 -5.855 10.926 1.00 92.75 172 ALA A C 1
ATOM 1366 O O . ALA A 1 172 ? -0.019 -6.060 11.592 1.00 92.75 172 ALA A O 1
ATOM 1367 N N . ASN A 1 173 ? 2.201 -6.177 11.401 1.00 93.75 173 ASN A N 1
ATOM 1368 C CA . ASN A 1 173 ? 2.376 -6.798 12.715 1.00 93.75 173 ASN A CA 1
ATOM 1369 C C . ASN A 1 173 ? 1.980 -5.868 13.870 1.00 93.75 173 ASN A C 1
ATOM 1371 O O . ASN A 1 173 ? 1.427 -6.338 14.865 1.00 93.75 173 ASN A O 1
ATOM 1375 N N . SER A 1 174 ? 2.229 -4.563 13.747 1.00 90.06 174 SER A N 1
ATOM 1376 C CA . SER A 1 174 ? 1.745 -3.572 14.713 1.00 90.06 174 SER A CA 1
ATOM 1377 C C . SER A 1 174 ? 0.214 -3.541 14.754 1.00 90.06 174 SER A C 1
ATOM 1379 O O . SER A 1 174 ? -0.369 -3.666 15.832 1.00 90.06 174 SER A O 1
ATOM 1381 N N . GLN A 1 175 ? -0.441 -3.495 13.589 1.00 91.06 175 GLN A N 1
ATOM 1382 C CA . GLN A 1 175 ? -1.905 -3.484 13.480 1.00 91.06 175 GLN A CA 1
ATOM 1383 C C . GLN A 1 175 ? -2.550 -4.735 14.095 1.00 91.06 175 GLN A C 1
ATOM 1385 O O . GLN A 1 175 ? -3.457 -4.631 14.922 1.00 91.06 175 GLN A O 1
ATOM 1390 N N . ARG A 1 176 ? -2.018 -5.928 13.791 1.00 91.12 176 ARG A N 1
ATOM 1391 C CA . ARG A 1 176 ? -2.482 -7.195 14.391 1.00 91.12 176 ARG A CA 1
ATOM 1392 C C . ARG A 1 176 ? -2.416 -7.167 15.920 1.00 91.12 176 ARG A C 1
ATOM 1394 O O . ARG A 1 176 ? -3.341 -7.617 16.594 1.00 91.12 176 ARG A O 1
ATOM 1401 N N . ARG A 1 177 ? -1.331 -6.622 16.482 1.00 90.00 177 ARG A N 1
ATOM 1402 C CA . ARG A 1 177 ? -1.159 -6.504 17.940 1.00 90.00 177 ARG A CA 1
ATOM 1403 C C . ARG A 1 177 ? -2.149 -5.518 18.555 1.00 90.00 177 ARG A C 1
ATOM 1405 O O . ARG A 1 177 ? -2.668 -5.795 19.633 1.00 90.00 177 ARG A O 1
ATOM 1412 N N . GLN A 1 178 ? -2.414 -4.395 17.890 1.00 87.31 178 GLN A N 1
ATOM 1413 C CA . GLN A 1 178 ? -3.373 -3.395 18.366 1.00 87.31 178 GLN A CA 1
ATOM 1414 C C . GLN A 1 178 ? -4.796 -3.957 18.417 1.00 87.31 178 GLN A C 1
ATOM 1416 O O . GLN A 1 178 ? -5.468 -3.808 19.437 1.00 87.31 178 GLN A O 1
ATOM 1421 N N . LEU A 1 179 ? -5.223 -4.673 17.373 1.00 86.19 179 LEU A N 1
ATOM 1422 C CA . LEU A 1 179 ? -6.527 -5.341 17.349 1.00 86.19 179 LEU A CA 1
ATOM 1423 C C . LEU A 1 179 ? -6.675 -6.342 18.501 1.00 86.19 179 LEU A C 1
ATOM 1425 O O . LEU A 1 179 ? -7.631 -6.259 19.268 1.00 86.19 179 LEU A O 1
ATOM 1429 N N . ALA A 1 180 ? -5.686 -7.221 18.691 1.00 83.88 180 ALA A N 1
ATOM 1430 C CA . ALA A 1 180 ? -5.707 -8.206 19.773 1.00 83.88 180 ALA A CA 1
ATOM 1431 C C . ALA A 1 180 ? -5.717 -7.565 21.177 1.00 83.88 180 ALA A C 1
ATOM 1433 O O . ALA A 1 180 ? -6.291 -8.117 22.118 1.00 83.88 180 ALA A O 1
ATOM 1434 N N . ALA A 1 181 ? -5.074 -6.406 21.346 1.00 82.81 181 ALA A N 1
ATOM 1435 C CA . ALA A 1 181 ? -5.082 -5.670 22.607 1.00 82.81 181 ALA A CA 1
ATOM 1436 C C . ALA A 1 181 ? -6.437 -5.000 22.886 1.00 82.81 181 ALA A C 1
ATOM 1438 O O . ALA A 1 181 ? -6.892 -5.011 24.032 1.00 82.81 181 ALA A O 1
ATOM 1439 N N . ASN A 1 182 ? -7.080 -4.437 21.859 1.00 78.69 182 ASN A N 1
ATOM 1440 C CA . ASN A 1 182 ? -8.388 -3.794 21.983 1.00 78.69 182 ASN A CA 1
ATOM 1441 C C . ASN A 1 182 ? -9.497 -4.808 22.278 1.00 78.69 182 ASN A C 1
ATOM 1443 O O . ASN A 1 182 ? -10.313 -4.562 23.162 1.00 78.69 182 ASN A O 1
ATOM 1447 N N . ASP A 1 183 ? -9.476 -5.967 21.621 1.00 76.62 183 ASP A N 1
ATOM 1448 C CA . ASP A 1 183 ? -10.450 -7.042 21.845 1.00 76.62 183 ASP A CA 1
ATOM 1449 C C . ASP A 1 183 ? -10.433 -7.532 23.308 1.00 76.62 183 ASP A C 1
ATOM 1451 O O . ASP A 1 183 ? -11.453 -7.591 23.994 1.00 76.62 183 ASP A O 1
ATOM 1455 N N . ARG A 1 184 ? -9.235 -7.721 23.879 1.00 71.25 184 ARG A N 1
ATOM 1456 C CA . ARG A 1 184 ? -9.067 -8.083 25.301 1.00 71.25 184 ARG A CA 1
ATOM 1457 C C . ARG A 1 184 ? -9.563 -7.028 26.289 1.00 71.25 184 ARG A C 1
ATOM 1459 O O . ARG A 1 184 ? -9.866 -7.377 27.428 1.00 71.25 184 ARG A O 1
ATOM 1466 N N . ARG A 1 185 ? -9.598 -5.749 25.904 1.00 63.75 185 ARG A N 1
ATOM 1467 C CA . ARG A 1 185 ? -10.123 -4.673 26.760 1.00 63.75 185 ARG A CA 1
ATOM 1468 C C . ARG A 1 185 ? -11.648 -4.634 26.780 1.00 63.75 185 ARG A C 1
ATOM 1470 O O . ARG A 1 185 ? -12.185 -4.154 27.764 1.00 63.75 185 ARG A O 1
ATOM 1477 N N . MET A 1 186 ? -12.321 -5.145 25.749 1.00 60.75 186 MET A N 1
ATOM 1478 C CA . MET A 1 186 ? -13.789 -5.217 25.708 1.00 60.75 186 MET A CA 1
ATOM 1479 C C . MET A 1 186 ? -14.362 -6.387 26.524 1.00 60.75 186 MET A C 1
ATOM 1481 O O . MET A 1 186 ? -15.557 -6.419 26.791 1.00 60.75 186 MET A O 1
ATOM 1485 N N . LEU A 1 187 ? -13.516 -7.338 26.934 1.00 62.50 187 LEU A N 1
ATOM 1486 C CA . LEU A 1 187 ? -13.889 -8.500 27.751 1.00 62.50 187 LEU A CA 1
ATOM 1487 C C . LEU A 1 187 ? -13.730 -8.272 29.271 1.00 62.50 187 LEU A C 1
ATOM 1489 O O . LEU A 1 187 ? -13.834 -9.229 30.038 1.00 62.50 187 LEU A O 1
ATOM 1493 N N . ARG A 1 188 ? -13.426 -7.046 29.713 1.00 47.81 188 ARG A N 1
ATOM 1494 C CA . ARG A 1 188 ? -13.301 -6.660 31.129 1.00 47.81 188 ARG A CA 1
ATOM 1495 C C . ARG A 1 188 ? -14.336 -5.610 31.485 1.00 47.81 188 ARG A C 1
ATOM 1497 O O . ARG A 1 188 ? -14.813 -5.672 32.636 1.00 47.81 188 ARG A O 1
#

pLDDT: mean 72.83, std 20.37, range [33.25, 96.31]

Secondary structure (DSSP, 8-state):
-HHHHHHHHHHHHTSPSSHHHHHHHHHHHHHHHHTT---PPP--------------SS---PPPPP-PPP-----------PPPP-----------PPPPEE-TT-S-SEEEEETTSEEEEEETTEEEEEETTS-EEEEETTTEEEE-HHHHHHTT----TTEEEEEEHHHHHHHHHHHHHHHHHHT-

Sequence (188 aa):
LRAIIDSLDIAARHQPSGCWRDGWLAATNAVRTAIGIDVEQPEIVTVHEITEYRHERIEQRRPAPPAEPAPRFIIRGEREEWPAPVQPSTPSIQSTFSSPTNMTGDDVNITLFDTRKGRLVAREVGYGWIGNDGYTAFWNASDWQQVPADEARAMGHIVPDNWAVLMRHAYANSQRRQLAANDRRMLR

Foldseek 3Di:
DVVVLVVVLVVLVPDDDDPVSVVSVVVSVVVCVVVVPDCPDDDPDPDDDPPPDPPDDDDDDDDDDPDDDDPPDDPPDPDPDDPDDPDPPDPPPPPPQDDAAECQPPPDFKDKADVVQFDWDDDPQFIWTQGPVSHIHTHGPVFKDKDDQVLCVLLVDDHDPPMTMMGTPVVSVVSVVVSVVVVVVVVD